Protein AF-A0A317E9X0-F1 (afdb_monomer)

Organism: NCBI:txid1264899

Nearest PDB structures (foldseek):
  2wbl-assembly1_B  TM=3.222E-01  e=3.600E-01  Arabidopsis thaliana
  3gw6-assembly1_A  TM=4.189E-01  e=3.768E+00  Escherichia phage K1F
  2eyu-assembly2_B  TM=3.239E-01  e=6.177E+00  Aquifex aeolicus
  3gw6-assembly2_E  TM=4.190E-01  e=8.413E+00  Escherichia phage K1F
  9bcx-assembly1_I  TM=1.857E-01  e=1.687E+00  Saccharomyces cerevisiae

Structure (mmCIF, N/CA/C/O backbone):
data_AF-A0A317E9X0-F1
#
_entry.id   AF-A0A317E9X0-F1
#
loop_
_atom_site.group_PDB
_atom_site.id
_atom_site.type_symbol
_atom_site.label_atom_id
_atom_site.label_alt_id
_atom_site.label_comp_id
_atom_site.label_asym_id
_atom_site.label_entity_id
_atom_site.label_seq_id
_atom_site.pdbx_PDB_ins_code
_atom_site.Cartn_x
_atom_site.Cartn_y
_atom_site.Cartn_z
_atom_site.occupancy
_atom_site.B_iso_or_equiv
_atom_site.auth_seq_id
_atom_site.auth_comp_id
_atom_site.auth_asym_id
_atom_site.auth_atom_id
_atom_site.pdbx_PDB_model_num
ATOM 1 N N . MET A 1 1 ? 3.172 -65.205 7.389 1.00 40.56 1 MET A N 1
ATOM 2 C CA . MET A 1 1 ? 4.488 -65.243 8.068 1.00 40.56 1 MET A CA 1
ATOM 3 C C . MET A 1 1 ? 5.318 -64.074 7.546 1.00 40.56 1 MET A C 1
ATOM 5 O O . MET A 1 1 ? 5.273 -63.859 6.343 1.00 40.56 1 MET A O 1
ATOM 9 N N . PRO A 1 2 ? 5.951 -63.269 8.413 1.00 48.91 2 PRO A N 1
ATOM 10 C CA . PRO A 1 2 ? 5.312 -62.056 8.942 1.00 48.91 2 PRO A CA 1
ATOM 11 C C . PRO A 1 2 ? 6.044 -60.737 8.613 1.00 48.91 2 PRO A C 1
ATOM 13 O O . PRO A 1 2 ? 7.184 -60.735 8.164 1.00 48.91 2 PRO A O 1
ATOM 16 N N . ASP A 1 3 ? 5.332 -59.639 8.890 1.00 46.22 3 ASP A N 1
ATOM 17 C CA . ASP A 1 3 ? 5.773 -58.372 9.492 1.00 46.22 3 ASP A CA 1
ATOM 18 C C . ASP A 1 3 ? 7.124 -57.749 9.122 1.00 46.22 3 ASP A C 1
ATOM 20 O O . ASP A 1 3 ? 8.188 -58.267 9.451 1.00 46.22 3 ASP A O 1
ATOM 24 N N . ARG A 1 4 ? 7.060 -56.480 8.688 1.00 49.88 4 ARG A N 1
ATOM 25 C CA . ARG A 1 4 ? 7.908 -55.419 9.262 1.00 49.88 4 ARG A CA 1
ATOM 26 C C . ARG A 1 4 ? 7.283 -54.037 9.079 1.00 49.88 4 ARG A C 1
ATOM 28 O O . ARG A 1 4 ? 7.491 -53.330 8.098 1.00 49.88 4 ARG A O 1
ATOM 35 N N . VAL A 1 5 ? 6.523 -53.667 10.104 1.00 49.62 5 VAL A N 1
ATOM 36 C CA . VAL A 1 5 ? 6.081 -52.310 10.421 1.00 49.62 5 VAL A CA 1
ATOM 37 C C . VAL A 1 5 ? 7.312 -51.462 10.757 1.00 49.62 5 VAL A C 1
ATOM 39 O O . VAL A 1 5 ? 7.911 -51.606 11.821 1.00 49.62 5 VAL A O 1
ATOM 42 N N . GLY A 1 6 ? 7.699 -50.566 9.850 1.00 46.66 6 GLY A N 1
ATOM 43 C CA . GLY A 1 6 ? 8.692 -49.528 10.121 1.00 46.66 6 GLY A CA 1
ATOM 44 C C . GLY A 1 6 ? 8.052 -48.362 10.871 1.00 46.66 6 GLY A C 1
ATOM 45 O O . GLY A 1 6 ? 7.524 -47.442 10.251 1.00 46.66 6 GLY A O 1
ATOM 46 N N . ARG A 1 7 ? 8.092 -48.398 12.209 1.00 45.84 7 ARG A N 1
ATOM 47 C CA . ARG A 1 7 ? 7.766 -47.249 13.068 1.00 45.84 7 ARG A CA 1
ATOM 48 C C . ARG A 1 7 ? 8.724 -46.094 12.746 1.00 45.84 7 ARG A C 1
ATOM 50 O O . ARG A 1 7 ? 9.930 -46.235 12.935 1.00 45.84 7 ARG A O 1
ATOM 57 N N . ARG A 1 8 ? 8.204 -44.954 12.281 1.00 49.22 8 ARG A N 1
ATOM 58 C CA . ARG A 1 8 ? 8.960 -43.691 12.259 1.00 49.22 8 ARG A CA 1
ATOM 59 C C . ARG A 1 8 ? 8.871 -43.018 13.636 1.00 49.22 8 ARG A C 1
ATOM 61 O O . ARG A 1 8 ? 7.793 -43.036 14.225 1.00 49.22 8 ARG A O 1
ATOM 68 N N . PRO A 1 9 ? 9.980 -42.456 14.143 1.00 50.19 9 PRO A N 1
ATOM 69 C CA . PRO A 1 9 ? 10.055 -41.894 15.484 1.00 50.19 9 PRO A CA 1
ATOM 70 C C . PRO A 1 9 ? 9.300 -40.567 15.610 1.00 50.19 9 PRO A C 1
ATOM 72 O O . PRO A 1 9 ? 9.264 -39.754 14.682 1.00 50.19 9 PRO A O 1
ATOM 75 N N . ASP A 1 10 ? 8.734 -40.385 16.802 1.00 47.41 10 ASP A N 1
ATOM 76 C CA . ASP A 1 10 ? 8.144 -39.160 17.328 1.00 47.41 10 ASP A CA 1
ATOM 77 C C . ASP A 1 10 ? 9.047 -37.943 17.095 1.00 47.41 10 ASP A C 1
ATOM 79 O O . ASP A 1 10 ? 10.227 -37.940 17.443 1.00 47.41 10 ASP A O 1
ATOM 83 N N . ARG A 1 11 ? 8.466 -36.875 16.541 1.00 44.62 11 ARG A N 1
ATOM 84 C CA . ARG A 1 11 ? 9.106 -35.557 16.391 1.00 44.62 11 ARG A CA 1
ATOM 85 C C . ARG A 1 11 ? 8.500 -34.544 17.365 1.00 44.62 11 ARG A C 1
ATOM 87 O O . ARG A 1 11 ? 8.306 -33.379 17.027 1.00 44.62 11 ARG A O 1
ATOM 94 N N . ARG A 1 12 ? 8.173 -35.001 18.575 1.00 50.78 12 ARG A N 1
ATOM 95 C CA . ARG A 1 12 ? 7.998 -34.146 19.750 1.00 50.78 12 ARG A CA 1
ATOM 96 C C . ARG A 1 12 ? 9.335 -34.108 20.468 1.00 50.78 12 ARG A C 1
ATOM 98 O O . ARG A 1 12 ? 9.638 -35.042 21.185 1.00 50.78 12 ARG A O 1
ATOM 105 N N . GLU A 1 13 ? 10.124 -33.076 20.193 1.00 45.38 13 GLU A N 1
ATOM 106 C CA . GLU A 1 13 ? 11.119 -32.475 21.094 1.00 45.38 13 GLU A CA 1
ATOM 107 C C . GLU A 1 13 ? 12.083 -31.623 20.271 1.00 45.38 13 GLU A C 1
ATOM 109 O O . GLU A 1 13 ? 12.906 -32.139 19.515 1.00 45.38 13 GLU A O 1
ATOM 114 N N . ARG A 1 14 ? 11.934 -30.303 20.423 1.00 44.19 14 ARG A N 1
ATOM 115 C CA . ARG A 1 14 ? 12.975 -29.257 20.466 1.00 44.19 14 ARG A CA 1
ATOM 116 C C . ARG A 1 14 ? 12.374 -27.936 20.000 1.00 44.19 14 ARG A C 1
ATOM 118 O O . ARG A 1 14 ? 12.530 -27.515 18.859 1.00 44.19 14 ARG A O 1
ATOM 125 N N . ALA A 1 15 ? 11.702 -27.277 20.937 1.00 43.12 15 ALA A N 1
ATOM 126 C CA . ALA A 1 15 ? 11.785 -25.830 21.018 1.00 43.12 15 ALA A CA 1
ATOM 127 C C . ALA A 1 15 ? 13.163 -25.470 21.596 1.00 43.12 15 ALA A C 1
ATOM 129 O O . ALA A 1 15 ? 13.621 -26.136 22.527 1.00 43.12 15 ALA A O 1
ATOM 130 N N . PRO A 1 16 ? 13.796 -24.408 21.089 1.00 46.94 16 PRO A N 1
ATOM 131 C CA . PRO A 1 16 ? 14.497 -23.501 21.978 1.00 46.94 16 PRO A CA 1
ATOM 132 C C . PRO A 1 16 ? 13.841 -22.122 21.916 1.00 46.94 16 PRO A C 1
ATOM 134 O O . PRO A 1 16 ? 13.919 -21.399 20.925 1.00 46.94 16 PRO A O 1
ATOM 137 N N . ALA A 1 17 ? 13.185 -21.777 23.022 1.00 41.06 17 ALA A N 1
ATOM 138 C CA . ALA A 1 17 ? 13.028 -20.400 23.446 1.00 41.06 17 ALA A CA 1
ATOM 139 C C . ALA A 1 17 ? 14.419 -19.822 23.749 1.00 41.06 17 ALA A C 1
ATOM 141 O O . ALA A 1 17 ? 15.195 -20.489 24.428 1.00 41.06 17 ALA A O 1
ATOM 142 N N . ALA A 1 18 ? 14.689 -18.614 23.246 1.00 39.50 18 ALA A N 1
ATOM 143 C CA . ALA A 1 18 ? 15.607 -17.591 23.774 1.00 39.50 18 ALA A CA 1
ATOM 144 C C . ALA A 1 18 ? 16.277 -16.827 22.625 1.00 39.50 18 ALA A C 1
ATOM 146 O O . ALA A 1 18 ? 17.386 -17.145 22.219 1.00 39.50 18 ALA A O 1
ATOM 147 N N . LEU A 1 19 ? 15.603 -15.787 22.138 1.00 40.16 19 LEU A N 1
ATOM 148 C CA . LEU A 1 19 ? 16.245 -14.596 21.574 1.00 40.16 19 LEU A CA 1
ATOM 149 C C . LEU A 1 19 ? 15.358 -13.400 21.945 1.00 40.16 19 LEU A C 1
ATOM 151 O O . LEU A 1 19 ? 14.626 -12.834 21.140 1.00 40.16 19 LEU A O 1
ATOM 155 N N . LEU A 1 20 ? 15.365 -13.101 23.243 1.00 42.88 20 LEU A N 1
ATOM 156 C CA . LEU A 1 20 ? 14.960 -11.820 23.804 1.00 42.88 20 LEU A CA 1
ATOM 157 C C . LEU A 1 20 ? 16.242 -11.095 24.223 1.00 42.88 20 LEU A C 1
ATOM 159 O O . LEU A 1 20 ? 17.054 -11.696 24.924 1.00 42.88 20 LEU A O 1
ATOM 163 N N . ALA A 1 21 ? 16.335 -9.815 23.853 1.00 36.78 21 ALA A N 1
ATOM 164 C CA . ALA A 1 21 ? 16.775 -8.682 24.685 1.00 36.78 21 ALA A CA 1
ATOM 165 C C . ALA A 1 21 ? 17.861 -7.772 24.071 1.00 36.78 21 ALA A C 1
ATOM 167 O O . ALA A 1 21 ? 18.944 -8.224 23.716 1.00 36.78 21 ALA A O 1
ATOM 168 N N . GLY A 1 22 ? 17.553 -6.465 24.090 1.00 33.59 22 GLY A N 1
ATOM 169 C CA . GLY A 1 22 ? 18.452 -5.316 23.884 1.00 33.59 22 GLY A CA 1
ATOM 170 C C . GLY A 1 22 ? 18.298 -4.696 22.492 1.00 33.59 22 GLY A C 1
ATOM 171 O O . GLY A 1 22 ? 18.491 -5.393 21.513 1.00 33.59 22 GLY A O 1
ATOM 172 N N . GLU A 1 23 ? 17.919 -3.434 22.273 1.00 38.53 23 GLU A N 1
ATOM 173 C CA . GLU A 1 23 ? 17.938 -2.212 23.092 1.00 38.53 23 GLU A CA 1
ATOM 174 C C . GLU A 1 23 ? 16.822 -1.270 22.567 1.00 38.53 23 GLU A C 1
ATOM 176 O O . GLU A 1 23 ? 16.596 -1.168 21.366 1.00 38.53 23 GLU A O 1
ATOM 181 N N . GLN A 1 24 ? 15.879 -0.827 23.404 1.00 37.88 24 GLN A N 1
ATOM 182 C CA . GLN A 1 24 ? 15.841 0.483 24.083 1.00 37.88 24 GLN A CA 1
ATOM 183 C C . GLN A 1 24 ? 15.894 1.725 23.159 1.00 37.88 24 GLN A C 1
ATOM 185 O O . GLN A 1 24 ? 16.923 2.006 22.563 1.00 37.88 24 GLN A O 1
ATOM 190 N N . GLY A 1 25 ? 14.829 2.555 23.178 1.00 31.97 25 GLY A N 1
ATOM 191 C CA . GLY A 1 25 ? 15.053 4.014 23.206 1.00 31.97 25 GLY A CA 1
ATOM 192 C C . GLY A 1 25 ? 14.248 5.011 22.346 1.00 31.97 25 GLY A C 1
ATOM 193 O O . GLY A 1 25 ? 14.873 5.961 21.913 1.00 31.97 25 GLY A O 1
ATOM 194 N N . ARG A 1 26 ? 12.902 4.924 22.235 1.00 37.22 26 ARG A N 1
ATOM 195 C CA . ARG A 1 26 ? 11.940 6.076 22.084 1.00 37.22 26 ARG A CA 1
ATOM 196 C C . ARG A 1 26 ? 12.043 7.023 20.840 1.00 37.22 26 ARG A C 1
ATOM 198 O O . ARG A 1 26 ? 13.039 7.012 20.139 1.00 37.22 26 ARG A O 1
ATOM 205 N N . PRO A 1 27 ? 11.035 7.898 20.567 1.00 40.22 27 PRO A N 1
ATOM 206 C CA . PRO A 1 27 ? 9.780 8.123 21.286 1.00 40.22 27 PRO A CA 1
ATOM 207 C C . PRO A 1 27 ? 8.516 7.763 20.492 1.00 40.22 27 PRO A C 1
ATOM 209 O O . PRO A 1 27 ? 8.459 7.793 19.267 1.00 40.22 27 PRO A O 1
ATOM 212 N N . ALA A 1 28 ? 7.466 7.475 21.257 1.00 40.34 28 ALA A N 1
ATOM 213 C CA . ALA A 1 28 ? 6.097 7.407 20.784 1.00 40.34 28 ALA A CA 1
ATOM 214 C C . ALA A 1 28 ? 5.692 8.754 20.165 1.00 40.34 28 ALA A C 1
ATOM 216 O O . ALA A 1 28 ? 5.482 9.741 20.874 1.00 40.34 28 ALA A O 1
ATOM 217 N N . GLY A 1 29 ? 5.578 8.785 18.838 1.00 33.69 29 GLY A N 1
ATOM 218 C CA . GLY A 1 29 ? 4.788 9.801 18.160 1.00 33.69 29 GLY A CA 1
ATOM 219 C C . GLY A 1 29 ? 3.338 9.658 18.609 1.00 33.69 29 GLY A C 1
ATOM 220 O O . GLY A 1 29 ? 2.790 8.557 18.606 1.00 33.69 29 GLY A O 1
ATOM 221 N N . ARG A 1 30 ? 2.736 10.766 19.049 1.00 35.69 30 ARG A N 1
ATOM 222 C CA . ARG A 1 30 ? 1.302 10.869 19.328 1.00 35.69 30 ARG A CA 1
ATOM 223 C C . ARG A 1 30 ? 0.525 10.501 18.063 1.00 35.69 30 ARG A C 1
ATOM 225 O O . ARG A 1 30 ? 0.312 11.352 17.206 1.00 35.69 30 ARG A O 1
ATOM 232 N N . TYR A 1 31 ? 0.079 9.257 17.966 1.00 43.31 31 TYR A N 1
ATOM 233 C CA . TYR A 1 31 ? -1.078 8.933 17.148 1.00 43.31 31 TYR A CA 1
ATOM 234 C C . TYR A 1 31 ? -2.304 9.389 17.933 1.00 43.31 31 TYR A C 1
ATOM 236 O O . TYR A 1 31 ? -2.406 9.136 19.137 1.00 43.31 31 TYR A O 1
ATOM 244 N N . GLY A 1 32 ? -3.165 10.163 17.272 1.00 37.25 32 GLY A N 1
ATOM 245 C CA . GLY A 1 32 ? -4.407 10.666 17.845 1.00 37.25 32 GLY A CA 1
ATOM 246 C C . GLY A 1 32 ? -5.194 9.546 18.523 1.00 37.25 32 GLY A C 1
ATOM 247 O O . GLY A 1 32 ? -5.119 8.384 18.139 1.00 37.25 32 GLY A O 1
ATOM 248 N N . HIS A 1 33 ? -5.900 9.911 19.583 1.00 34.88 33 HIS A N 1
ATOM 249 C CA . HIS A 1 33 ? -6.728 9.028 20.388 1.00 34.88 33 HIS A CA 1
ATOM 250 C C . HIS A 1 33 ? -7.712 8.239 19.502 1.00 34.88 33 HIS A C 1
ATOM 252 O O . HIS A 1 33 ? -8.666 8.813 18.985 1.00 34.88 33 HIS A O 1
ATOM 258 N N . PHE A 1 34 ? -7.477 6.936 19.327 1.00 41.12 34 PHE A N 1
ATOM 259 C CA . PHE A 1 34 ? -8.437 6.015 18.720 1.00 41.12 34 PHE A CA 1
ATOM 260 C C . PHE A 1 34 ? -9.297 5.405 19.837 1.00 41.12 34 PHE A C 1
ATOM 262 O O . PHE A 1 34 ? -8.757 4.694 20.690 1.00 41.12 34 PHE A O 1
ATOM 269 N N . PRO A 1 35 ? -10.611 5.680 19.888 1.00 39.16 35 PRO A N 1
ATOM 270 C CA . PRO A 1 35 ? -11.508 4.962 20.781 1.00 39.16 35 PRO A CA 1
ATOM 271 C C . PRO A 1 35 ? -11.620 3.498 20.325 1.00 39.16 35 PRO A C 1
ATOM 273 O O . PRO A 1 35 ? -11.789 3.216 19.140 1.00 39.16 35 PRO A O 1
ATOM 276 N N . GLY A 1 36 ? -11.484 2.570 21.277 1.00 33.97 36 GLY A N 1
ATOM 277 C CA . GLY A 1 36 ? -11.563 1.125 21.049 1.00 33.97 36 GLY A CA 1
ATOM 278 C C . GLY A 1 36 ? -12.935 0.647 20.540 1.00 33.97 36 GLY A C 1
ATOM 279 O O . GLY A 1 36 ? -13.907 1.407 20.540 1.00 33.97 36 GLY A O 1
ATOM 280 N N . PRO A 1 37 ? -13.037 -0.623 20.102 1.00 44.47 37 PRO A N 1
ATOM 281 C CA . PRO A 1 37 ? -14.168 -1.115 19.331 1.00 44.47 37 PRO A CA 1
ATOM 282 C C . PRO A 1 37 ? -15.332 -1.489 20.250 1.00 44.47 37 PRO A C 1
ATOM 284 O O . PRO A 1 37 ? -15.545 -2.656 20.575 1.00 44.47 37 PRO A O 1
ATOM 287 N N . GLU A 1 38 ? -16.132 -0.503 20.642 1.00 41.94 38 GLU A N 1
ATOM 288 C CA . GLU A 1 38 ? -17.459 -0.758 21.193 1.00 41.94 38 GLU A CA 1
ATOM 289 C C . GLU A 1 38 ? -18.553 -0.326 20.213 1.00 41.94 38 GLU A C 1
ATOM 291 O O . GLU A 1 38 ? -18.830 0.849 19.995 1.00 41.94 38 GLU A O 1
ATOM 296 N N . ARG A 1 39 ? -19.200 -1.355 19.652 1.00 51.38 39 ARG A N 1
ATOM 297 C CA . ARG A 1 39 ? -20.601 -1.383 19.213 1.00 51.38 39 ARG A CA 1
ATOM 298 C C . ARG A 1 39 ? -21.068 -0.207 18.346 1.00 51.38 39 ARG A C 1
ATOM 300 O O . ARG A 1 39 ? -21.672 0.740 18.843 1.00 51.38 39 ARG A O 1
ATOM 307 N N . ARG A 1 40 ? -21.036 -0.385 17.022 1.00 44.97 40 ARG A N 1
ATOM 308 C CA . ARG A 1 40 ? -22.023 0.259 16.136 1.00 44.97 40 ARG A CA 1
ATOM 309 C C . ARG A 1 40 ? -22.689 -0.751 15.221 1.00 44.97 40 ARG A C 1
ATOM 311 O O . ARG A 1 40 ? -22.244 -1.070 14.127 1.00 44.97 40 ARG A O 1
ATOM 318 N N . ALA A 1 41 ? -23.800 -1.258 15.737 1.00 46.53 41 ALA A N 1
ATOM 319 C CA . ALA A 1 41 ? -24.837 -1.882 14.950 1.00 46.53 41 ALA A CA 1
ATOM 320 C C . ALA A 1 41 ? -25.511 -0.839 14.037 1.00 46.53 41 ALA A C 1
ATOM 322 O O . ALA A 1 41 ? -25.829 0.260 14.481 1.00 46.53 41 ALA A O 1
ATOM 323 N N . ARG A 1 42 ? -25.814 -1.274 12.808 1.00 47.31 42 ARG A N 1
ATOM 324 C CA . ARG A 1 42 ? -26.930 -0.831 11.953 1.00 47.31 42 ARG A CA 1
ATOM 325 C C . ARG A 1 42 ? -26.949 0.653 11.564 1.00 47.31 42 ARG A C 1
ATOM 327 O O . ARG A 1 42 ? -27.673 1.448 12.149 1.00 47.31 42 ARG A O 1
ATOM 334 N N . HIS A 1 43 ? -26.325 0.964 10.431 1.00 42.62 43 HIS A N 1
ATOM 335 C CA . HIS A 1 43 ? -26.841 2.013 9.555 1.00 42.62 43 HIS A CA 1
ATOM 336 C C . HIS A 1 43 ? -26.608 1.628 8.091 1.00 42.62 43 HIS A C 1
ATOM 338 O O . HIS A 1 43 ? -25.490 1.662 7.596 1.00 42.62 43 HIS A O 1
ATOM 344 N N . ARG A 1 44 ? -27.683 1.238 7.397 1.00 49.66 44 ARG A N 1
ATOM 345 C CA . ARG A 1 44 ? -27.761 1.337 5.934 1.00 49.66 44 ARG A CA 1
ATOM 346 C C . ARG A 1 44 ? -28.298 2.731 5.623 1.00 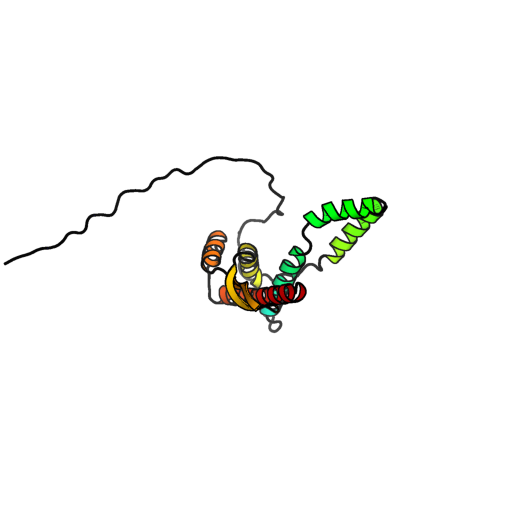49.66 44 ARG A C 1
ATOM 348 O O . ARG A 1 44 ? -29.271 3.147 6.254 1.00 49.66 44 ARG A O 1
ATOM 355 N N . PRO A 1 45 ? -27.695 3.435 4.666 1.00 43.88 45 PRO A N 1
ATOM 356 C CA . PRO A 1 45 ? -28.528 4.057 3.655 1.00 43.88 45 PRO A CA 1
ATOM 357 C C . PRO A 1 45 ? -28.023 3.697 2.260 1.00 43.88 45 PRO A C 1
ATOM 359 O O . PRO A 1 45 ? -26.837 3.789 1.952 1.00 43.88 45 PRO A O 1
ATOM 362 N N . ASP A 1 46 ? -28.966 3.295 1.414 1.00 46.19 46 ASP A N 1
ATOM 363 C CA . ASP A 1 46 ? -28.791 3.214 -0.027 1.00 46.19 46 ASP A CA 1
ATOM 364 C C . ASP A 1 46 ? -28.203 4.525 -0.572 1.00 46.19 46 ASP A C 1
ATOM 366 O O . ASP A 1 46 ? -28.869 5.559 -0.620 1.00 46.19 46 ASP A O 1
ATOM 370 N N . ARG A 1 47 ? -26.950 4.475 -1.031 1.00 47.16 47 ARG A N 1
ATOM 371 C CA . ARG A 1 47 ? -26.404 5.423 -2.008 1.00 47.16 47 ARG A CA 1
ATOM 372 C C . ARG A 1 47 ? -25.792 4.642 -3.160 1.00 47.16 47 ARG A C 1
ATOM 374 O O . ARG A 1 47 ? -24.590 4.402 -3.239 1.00 47.16 47 ARG A O 1
ATOM 381 N N . GLN A 1 48 ? -26.666 4.232 -4.071 1.00 44.97 48 GLN A N 1
ATOM 382 C CA . GLN A 1 48 ? -26.293 3.802 -5.411 1.00 44.97 48 GLN A CA 1
ATOM 383 C C . GLN A 1 48 ? -25.510 4.922 -6.118 1.00 44.97 48 GLN A C 1
ATOM 385 O O . GLN A 1 48 ? -25.980 6.053 -6.206 1.00 44.97 48 GLN A O 1
ATOM 390 N N . GLY A 1 49 ? -24.341 4.589 -6.677 1.00 42.09 49 GLY A N 1
ATOM 391 C CA . GLY A 1 49 ? -23.910 5.203 -7.940 1.00 42.09 49 GLY A CA 1
ATOM 392 C C . GLY A 1 49 ? -22.447 5.621 -8.081 1.00 42.09 49 GLY A C 1
ATOM 393 O O . GLY A 1 49 ? -21.914 5.532 -9.185 1.00 42.09 49 GLY A O 1
ATOM 394 N N . CYS A 1 50 ? -21.749 6.013 -7.013 1.00 45.16 50 CYS A N 1
ATOM 395 C CA . CYS A 1 50 ? -20.349 6.450 -7.114 1.00 45.16 50 CYS A CA 1
ATOM 396 C C . CYS A 1 50 ? -19.406 5.365 -6.585 1.00 45.16 50 CYS A C 1
ATOM 398 O O . CYS A 1 50 ? -19.143 5.253 -5.397 1.00 45.16 50 CYS A O 1
ATOM 400 N N . ARG A 1 51 ? -18.943 4.536 -7.526 1.00 56.34 51 ARG A N 1
ATOM 401 C CA . ARG A 1 51 ? -18.156 3.300 -7.370 1.00 56.34 51 ARG A CA 1
ATOM 402 C C . ARG A 1 51 ? -17.133 3.361 -6.207 1.00 56.34 51 ARG A C 1
ATOM 404 O O . ARG A 1 51 ? -16.183 4.140 -6.338 1.00 56.34 51 ARG A O 1
ATOM 411 N N . PRO A 1 52 ? -17.227 2.506 -5.161 1.00 68.06 52 PRO A N 1
ATOM 412 C CA . PRO A 1 52 ? -16.295 2.493 -4.014 1.00 68.06 52 PRO A CA 1
ATOM 413 C C . PRO A 1 52 ? -14.818 2.430 -4.444 1.00 68.06 52 PRO A C 1
ATOM 415 O O . PRO A 1 52 ? -13.957 3.127 -3.914 1.00 68.06 52 PRO A O 1
ATOM 418 N N . ARG A 1 53 ? -14.550 1.746 -5.560 1.00 81.62 53 ARG A N 1
ATOM 419 C CA . ARG A 1 53 ? -13.235 1.678 -6.213 1.00 81.62 53 ARG A CA 1
ATOM 420 C C . ARG A 1 53 ? -12.601 3.027 -6.568 1.00 81.62 53 ARG A C 1
ATOM 422 O O . ARG A 1 53 ? -11.381 3.138 -6.539 1.00 81.62 53 ARG A O 1
ATOM 429 N N . LYS A 1 54 ? -13.380 4.054 -6.937 1.00 83.62 54 LYS A N 1
ATOM 430 C CA . LYS A 1 54 ? -12.821 5.379 -7.271 1.00 83.62 54 LYS A CA 1
ATOM 431 C C . LYS A 1 54 ? -12.251 6.057 -6.023 1.00 83.62 54 LYS A C 1
ATOM 433 O O . LYS A 1 54 ? -11.206 6.695 -6.115 1.00 83.62 54 LYS A O 1
ATOM 438 N N . LYS A 1 55 ? -12.911 5.890 -4.873 1.00 85.69 55 LYS A N 1
ATOM 439 C CA . LYS A 1 55 ? -12.437 6.407 -3.585 1.00 85.69 55 LYS A CA 1
ATOM 440 C C . LYS A 1 55 ? -11.185 5.658 -3.125 1.00 85.69 55 LYS A C 1
ATOM 442 O O . LYS A 1 55 ? -10.203 6.311 -2.809 1.00 85.69 55 LYS A O 1
ATOM 447 N N . LEU A 1 56 ? -11.149 4.331 -3.232 1.00 86.50 56 LEU A N 1
ATOM 448 C CA . LEU A 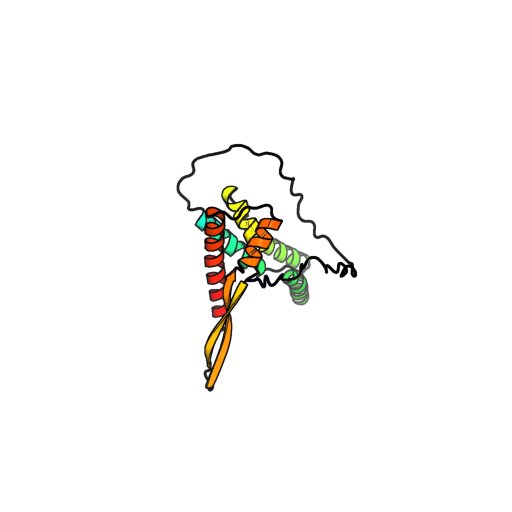1 56 ? -9.944 3.545 -2.924 1.00 86.50 56 LEU A CA 1
ATOM 449 C C . LEU A 1 56 ? -8.725 3.978 -3.757 1.00 86.50 56 LEU A C 1
ATOM 451 O O . LEU A 1 56 ? -7.657 4.240 -3.211 1.00 86.50 56 LEU A O 1
ATOM 455 N N . ARG A 1 57 ? -8.897 4.164 -5.073 1.00 89.25 57 ARG A N 1
ATOM 456 C CA . ARG A 1 57 ? -7.841 4.705 -5.952 1.00 89.25 57 ARG A CA 1
ATOM 457 C C . ARG A 1 57 ? -7.401 6.111 -5.534 1.00 89.25 57 ARG A C 1
ATOM 459 O O . ARG A 1 57 ? -6.213 6.417 -5.534 1.00 89.25 57 ARG A O 1
ATOM 466 N N . GLY A 1 58 ? -8.360 6.968 -5.182 1.00 84.25 58 GLY A N 1
ATOM 467 C CA . GLY A 1 58 ? -8.092 8.312 -4.669 1.00 84.25 58 GLY A CA 1
ATOM 468 C C . GLY A 1 58 ? -7.264 8.294 -3.385 1.00 84.25 58 GLY A C 1
ATOM 469 O O . GLY A 1 58 ? -6.301 9.048 -3.284 1.00 84.25 58 GLY A O 1
ATOM 470 N N . ALA A 1 59 ? -7.575 7.383 -2.462 1.00 85.25 59 ALA A N 1
ATOM 471 C CA . ALA A 1 59 ? -6.840 7.218 -1.215 1.00 85.25 59 ALA A CA 1
ATOM 472 C C . ALA A 1 59 ? -5.388 6.789 -1.457 1.00 85.25 59 ALA A C 1
ATOM 474 O O . ALA A 1 59 ? -4.480 7.370 -0.872 1.00 85.25 59 ALA A O 1
ATOM 475 N N . VAL A 1 60 ? -5.148 5.847 -2.378 1.00 86.00 60 VAL A N 1
ATOM 476 C CA . VAL A 1 60 ? -3.786 5.437 -2.769 1.00 86.00 60 VAL A CA 1
ATOM 477 C C . VAL A 1 60 ? -3.003 6.599 -3.367 1.00 86.00 60 VAL A C 1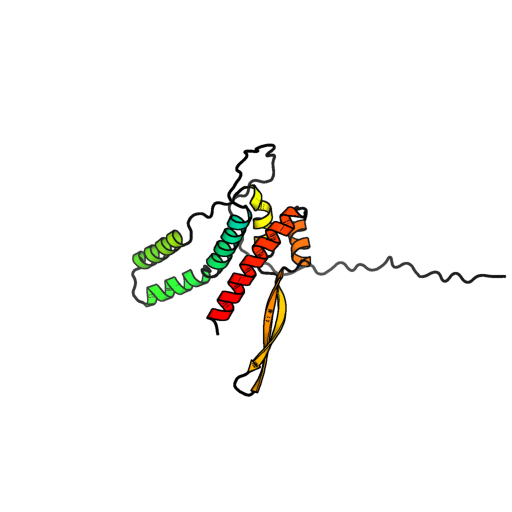
ATOM 479 O O . VAL A 1 60 ? -1.862 6.844 -2.979 1.00 86.00 60 VAL A O 1
ATOM 482 N N . ARG A 1 61 ? -3.616 7.357 -4.287 1.00 85.00 61 ARG A N 1
ATOM 483 C CA . ARG A 1 61 ? -2.991 8.558 -4.862 1.00 85.00 61 ARG A CA 1
ATOM 484 C C . ARG A 1 61 ? -2.627 9.558 -3.775 1.00 85.00 61 ARG A C 1
ATOM 486 O O . ARG A 1 61 ? -1.517 10.077 -3.792 1.00 85.00 61 ARG A O 1
ATOM 493 N N . HIS A 1 62 ? -3.538 9.801 -2.836 1.00 81.31 62 HIS A N 1
ATOM 494 C CA . HIS A 1 62 ? -3.318 10.732 -1.739 1.00 81.31 62 HIS A CA 1
ATOM 495 C C . HIS A 1 62 ? -2.203 10.249 -0.798 1.00 81.31 62 HIS A C 1
ATOM 497 O O . HIS A 1 62 ? -1.281 11.007 -0.513 1.00 81.31 62 HIS A O 1
ATOM 503 N N . GLY A 1 63 ? -2.226 8.979 -0.379 1.00 76.75 63 GLY A N 1
ATOM 504 C CA . GLY A 1 63 ? -1.222 8.381 0.508 1.00 76.75 63 GLY A CA 1
ATOM 505 C C . GLY A 1 63 ? 0.185 8.364 -0.098 1.00 76.75 63 GLY A C 1
ATOM 506 O O . GLY A 1 63 ? 1.137 8.863 0.508 1.00 76.75 63 GLY A O 1
ATOM 507 N N . LEU A 1 64 ? 0.320 7.891 -1.341 1.00 71.88 64 LEU A N 1
ATOM 508 C CA . LEU A 1 64 ? 1.610 7.859 -2.037 1.00 71.88 64 LEU A CA 1
ATOM 509 C C . LEU A 1 64 ? 2.117 9.262 -2.409 1.00 71.88 64 LEU A C 1
ATOM 511 O O . LEU A 1 64 ? 3.327 9.502 -2.386 1.00 71.88 64 LEU A O 1
ATOM 515 N N . ALA A 1 65 ? 1.228 10.211 -2.724 1.00 66.75 65 ALA A N 1
ATOM 516 C CA . ALA A 1 65 ? 1.612 11.605 -2.951 1.00 66.75 65 ALA A CA 1
ATOM 517 C C . ALA A 1 65 ? 2.044 12.306 -1.653 1.00 66.75 65 ALA A C 1
ATOM 519 O O . ALA A 1 65 ? 3.021 13.056 -1.672 1.00 66.75 65 ALA A O 1
ATOM 520 N N . ALA A 1 66 ? 1.379 12.033 -0.526 1.00 61.53 66 ALA A N 1
ATOM 521 C CA . ALA A 1 66 ? 1.764 12.548 0.786 1.00 61.53 66 ALA A CA 1
ATOM 522 C C . ALA A 1 66 ? 3.150 12.035 1.211 1.00 61.53 66 ALA A C 1
ATOM 524 O O . ALA A 1 66 ? 3.952 12.806 1.730 1.00 61.53 66 ALA A O 1
ATOM 525 N N . ARG A 1 67 ? 3.511 10.782 0.889 1.00 58.78 67 ARG A N 1
ATOM 526 C CA . ARG A 1 67 ? 4.872 10.256 1.123 1.00 58.78 67 ARG A CA 1
ATOM 527 C C . ARG A 1 67 ? 5.966 10.955 0.311 1.00 58.78 67 ARG A C 1
ATOM 529 O O . ARG A 1 67 ? 7.100 11.002 0.777 1.00 58.78 67 ARG A O 1
ATOM 536 N N . ARG A 1 68 ? 5.671 11.539 -0.860 1.00 55.09 68 ARG A N 1
ATOM 537 C CA . ARG A 1 68 ? 6.645 12.417 -1.551 1.00 55.09 68 ARG A CA 1
ATOM 538 C C . ARG A 1 68 ? 6.950 13.686 -0.746 1.00 55.09 68 ARG A C 1
ATOM 540 O O . ARG A 1 68 ? 7.977 14.313 -0.975 1.00 55.09 68 ARG A O 1
ATOM 547 N N . ARG A 1 69 ? 6.062 14.069 0.176 1.00 52.97 69 ARG A N 1
ATOM 548 C CA . ARG A 1 69 ? 6.161 15.254 1.036 1.00 52.97 69 ARG A CA 1
ATOM 549 C C . ARG A 1 69 ? 6.601 14.864 2.456 1.00 52.97 69 ARG A C 1
ATOM 551 O O . ARG A 1 69 ? 5.985 15.282 3.429 1.00 52.97 69 ARG A O 1
ATOM 558 N N . GLN A 1 70 ? 7.616 14.003 2.582 1.00 46.03 70 GLN A N 1
ATOM 559 C CA . GLN A 1 70 ? 8.123 13.558 3.886 1.00 46.03 70 GLN A CA 1
ATOM 560 C C . GLN A 1 70 ? 8.550 14.744 4.786 1.00 46.03 70 GLN A C 1
ATOM 562 O O . GLN A 1 70 ? 9.184 15.673 4.292 1.00 46.03 70 GLN A O 1
ATOM 567 N N . PRO A 1 71 ? 8.294 14.683 6.109 1.00 46.72 71 PRO A N 1
ATOM 568 C CA . PRO A 1 71 ? 8.602 15.758 7.059 1.00 46.72 71 PRO A CA 1
ATOM 569 C C . PRO A 1 71 ? 10.099 15.979 7.325 1.00 46.72 71 PRO A C 1
ATOM 571 O O . PRO A 1 71 ? 10.470 17.035 7.830 1.00 46.72 71 PRO A O 1
ATOM 574 N N . THR A 1 72 ? 10.974 15.035 6.963 1.00 44.88 72 THR A N 1
ATOM 575 C CA . THR A 1 72 ? 12.432 15.265 6.939 1.00 44.88 72 THR A CA 1
ATOM 576 C C . THR A 1 72 ? 12.803 16.359 5.942 1.00 44.88 72 THR A C 1
ATOM 578 O O . THR A 1 72 ? 13.650 17.191 6.246 1.00 44.88 72 THR A O 1
ATOM 581 N N . ALA A 1 73 ? 12.084 16.442 4.817 1.00 52.59 73 ALA A N 1
ATOM 582 C CA . ALA A 1 73 ? 12.269 17.519 3.859 1.00 52.59 73 ALA A CA 1
ATOM 583 C C . ALA A 1 73 ? 11.847 18.874 4.428 1.00 52.59 73 ALA A C 1
ATOM 585 O O . ALA A 1 73 ? 12.422 19.861 4.020 1.00 52.59 73 ALA A O 1
ATOM 586 N N . ASP A 1 74 ? 10.892 18.966 5.359 1.00 54.03 74 ASP A N 1
ATOM 587 C CA . ASP A 1 74 ? 10.456 20.267 5.889 1.00 54.03 74 ASP A CA 1
ATOM 588 C C . ASP A 1 74 ? 11.473 20.869 6.877 1.00 54.03 74 ASP A C 1
ATOM 590 O O . ASP A 1 74 ? 11.588 22.091 6.961 1.00 54.03 74 ASP A O 1
ATOM 594 N N . GLY A 1 75 ? 12.226 20.033 7.604 1.00 58.00 75 GLY A N 1
ATOM 595 C CA . GLY A 1 75 ? 13.329 20.479 8.464 1.00 58.00 75 GLY A CA 1
ATOM 596 C C . GLY A 1 75 ? 14.516 21.004 7.654 1.00 58.00 75 GLY A C 1
ATOM 597 O O . GLY A 1 75 ? 14.989 22.113 7.912 1.00 58.00 75 GLY A O 1
ATOM 598 N N . ASP A 1 76 ? 14.925 20.245 6.635 1.00 66.19 76 ASP A N 1
ATOM 599 C CA . ASP A 1 76 ? 15.998 20.629 5.711 1.00 66.19 76 ASP A CA 1
ATOM 600 C C . ASP A 1 76 ? 15.576 21.829 4.843 1.00 66.19 76 ASP A C 1
ATOM 602 O O . ASP A 1 76 ? 16.308 22.804 4.721 1.00 66.19 76 ASP A O 1
ATOM 606 N N . LEU A 1 77 ? 14.329 21.856 4.365 1.00 71.38 77 LEU A N 1
ATOM 607 C CA . LEU A 1 77 ? 13.762 22.969 3.598 1.00 71.38 77 LEU A CA 1
ATOM 608 C C . LEU A 1 77 ? 13.629 24.243 4.435 1.00 71.38 77 LEU A C 1
ATOM 610 O O . LEU A 1 77 ? 13.861 25.333 3.924 1.00 71.38 77 LEU A O 1
ATOM 614 N N . ALA A 1 78 ? 13.274 24.150 5.719 1.00 73.88 78 ALA A N 1
ATOM 615 C CA . ALA A 1 78 ? 13.263 25.318 6.596 1.00 73.88 78 ALA A CA 1
ATOM 616 C C . ALA A 1 78 ? 14.676 25.885 6.798 1.00 73.88 78 ALA A C 1
ATOM 618 O O . ALA A 1 78 ? 14.832 27.104 6.900 1.00 73.88 78 ALA A O 1
ATOM 619 N N . ALA A 1 79 ? 15.696 25.023 6.857 1.00 75.81 79 ALA A N 1
ATOM 620 C CA . ALA A 1 79 ? 17.092 25.441 6.909 1.00 75.81 79 ALA A CA 1
ATOM 621 C C . ALA A 1 79 ? 17.538 26.082 5.581 1.00 75.81 79 ALA A C 1
ATOM 623 O O . ALA A 1 79 ? 18.121 27.165 5.609 1.00 75.81 79 ALA A O 1
ATOM 624 N N . ASP A 1 80 ? 17.172 25.500 4.439 1.00 75.62 80 ASP A N 1
ATOM 625 C CA . ASP A 1 80 ? 17.485 26.016 3.099 1.00 75.62 80 ASP A CA 1
ATOM 626 C C . ASP A 1 80 ? 16.798 27.362 2.807 1.00 75.62 80 ASP A C 1
ATOM 628 O O . ASP A 1 80 ? 17.402 28.286 2.255 1.00 75.62 80 ASP A O 1
ATOM 632 N N . LEU A 1 81 ? 15.539 27.520 3.228 1.00 80.06 81 LEU A N 1
ATOM 633 C CA . LEU A 1 81 ? 14.789 28.771 3.087 1.00 80.06 81 LEU A CA 1
ATOM 634 C C . LEU A 1 81 ? 15.372 29.876 3.978 1.00 80.06 81 LEU A C 1
ATOM 636 O O . LEU A 1 81 ? 15.490 31.021 3.542 1.00 80.06 81 LEU A O 1
ATOM 640 N N . LYS A 1 82 ? 15.806 29.539 5.200 1.00 81.25 82 LYS A N 1
ATOM 641 C CA . LYS A 1 82 ? 16.547 30.477 6.059 1.00 81.25 82 LYS A CA 1
ATOM 642 C C . LYS A 1 82 ? 17.895 30.858 5.449 1.00 81.25 82 LYS A C 1
ATOM 644 O O . LYS A 1 82 ? 18.245 32.035 5.460 1.00 81.25 82 LYS A O 1
ATOM 649 N N . ALA A 1 83 ? 18.632 29.896 4.892 1.00 83.62 83 ALA A N 1
ATOM 650 C CA . ALA A 1 83 ? 19.910 30.140 4.219 1.00 83.62 83 ALA A CA 1
ATOM 651 C C . ALA A 1 83 ? 19.754 31.030 2.972 1.00 83.62 83 ALA A C 1
ATOM 653 O O . ALA A 1 83 ? 20.651 31.802 2.646 1.00 83.62 83 ALA A O 1
ATOM 654 N N . SER A 1 84 ? 18.585 30.984 2.329 1.00 81.50 84 SER A N 1
ATOM 655 C CA . SER A 1 84 ? 18.206 31.853 1.207 1.00 81.50 84 SER A CA 1
ATOM 656 C C . SER A 1 84 ? 17.785 33.272 1.632 1.00 81.50 84 SER A C 1
ATOM 658 O O . SER A 1 84 ? 17.426 34.084 0.782 1.00 81.50 84 SER A O 1
ATOM 660 N N . GLY A 1 85 ? 17.825 33.587 2.933 1.00 86.56 85 GLY A N 1
ATOM 661 C CA . GLY A 1 85 ? 17.568 34.925 3.472 1.00 86.56 85 GLY A CA 1
ATOM 662 C C . GLY A 1 85 ? 16.102 35.239 3.784 1.00 86.56 85 GLY A C 1
ATOM 663 O O . GLY A 1 85 ? 15.788 36.401 4.041 1.00 86.56 85 GLY A O 1
ATOM 664 N N . LEU A 1 86 ? 15.200 34.247 3.779 1.00 87.19 86 LEU A N 1
ATOM 665 C CA . LEU A 1 86 ? 13.806 34.471 4.175 1.00 87.19 86 LEU A CA 1
ATOM 666 C C . LEU A 1 86 ? 13.680 34.710 5.684 1.00 87.19 86 LEU A C 1
ATOM 668 O O . LEU A 1 86 ? 14.370 34.086 6.497 1.00 87.19 86 LEU A O 1
ATOM 672 N N . SER A 1 87 ? 12.747 35.586 6.065 1.00 89.06 87 SER A N 1
ATOM 673 C CA . SER A 1 87 ? 12.453 35.830 7.475 1.00 89.06 87 SER A CA 1
ATOM 674 C C . SER A 1 87 ? 11.780 34.605 8.117 1.00 89.06 87 SER A C 1
ATOM 676 O O . SER A 1 87 ? 11.101 33.831 7.436 1.00 89.06 87 SER A O 1
ATOM 678 N N . PRO A 1 88 ? 11.912 34.413 9.442 1.00 82.94 88 PRO A N 1
ATOM 679 C CA . PRO A 1 88 ? 11.249 33.315 10.144 1.00 82.94 88 PRO A CA 1
ATOM 680 C C . PRO A 1 88 ? 9.729 33.265 9.926 1.00 82.94 88 PRO A C 1
ATOM 682 O O . PRO A 1 88 ? 9.172 32.173 9.843 1.00 82.94 88 PRO A O 1
ATOM 685 N N . GLU A 1 89 ? 9.078 34.423 9.800 1.00 84.00 89 GLU A N 1
ATOM 686 C CA . GLU A 1 89 ? 7.641 34.547 9.524 1.00 84.00 89 GLU A CA 1
ATOM 687 C C . GLU A 1 89 ? 7.301 34.075 8.105 1.00 84.00 89 GLU A C 1
ATOM 689 O O . GLU A 1 89 ? 6.395 33.270 7.930 1.00 84.00 89 GLU A O 1
ATOM 694 N N . GLN A 1 90 ? 8.099 34.446 7.100 1.00 82.06 90 GLN A N 1
ATOM 695 C CA . GLN A 1 90 ? 7.901 33.983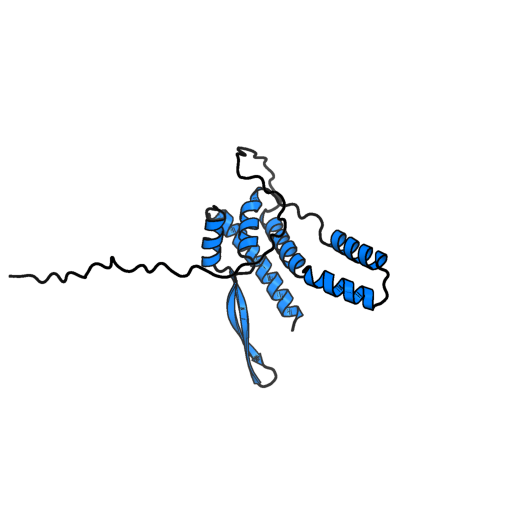 5.721 1.00 82.06 90 GLN A CA 1
ATOM 696 C C . GLN A 1 90 ? 8.126 32.474 5.570 1.00 82.06 90 GLN A C 1
ATOM 698 O O . GLN A 1 90 ? 7.428 31.813 4.804 1.00 82.06 90 GLN A O 1
ATOM 703 N N . VAL A 1 91 ? 9.085 31.910 6.310 1.00 82.19 91 VAL A N 1
ATOM 704 C CA . VAL A 1 91 ? 9.300 30.456 6.351 1.00 82.19 91 VAL A CA 1
ATOM 705 C C . VAL A 1 91 ? 8.106 29.757 7.006 1.00 82.19 91 VAL A C 1
ATOM 707 O O . VAL A 1 91 ? 7.644 28.740 6.493 1.00 82.19 91 VAL A O 1
ATOM 710 N N . GLN A 1 92 ? 7.573 30.301 8.104 1.00 81.19 92 GLN A N 1
ATOM 711 C CA . GLN A 1 92 ? 6.369 29.776 8.760 1.00 81.19 92 GLN A CA 1
ATOM 712 C C . GLN A 1 92 ? 5.153 29.826 7.831 1.00 81.19 92 GLN A C 1
ATOM 714 O O . GLN A 1 92 ? 4.480 28.810 7.678 1.00 81.19 92 GLN A O 1
ATOM 719 N N . ASP A 1 93 ? 4.920 30.949 7.155 1.00 80.88 93 ASP A N 1
ATOM 720 C CA . ASP A 1 93 ? 3.809 31.125 6.216 1.00 80.88 93 ASP A CA 1
ATOM 721 C C . ASP A 1 93 ? 3.945 30.219 4.990 1.00 80.88 93 ASP A C 1
ATOM 723 O O . ASP A 1 93 ? 2.964 29.640 4.515 1.00 80.88 93 ASP A O 1
ATOM 727 N N . TYR A 1 94 ? 5.166 30.018 4.492 1.00 77.12 94 TYR A N 1
ATOM 728 C CA . TYR A 1 94 ? 5.432 29.078 3.407 1.00 77.12 94 TYR A CA 1
ATOM 729 C C . TYR A 1 94 ? 5.154 27.631 3.835 1.00 77.12 94 TYR A C 1
ATOM 731 O O . TYR A 1 94 ? 4.477 26.888 3.129 1.00 77.12 94 TYR A O 1
ATOM 739 N N . LEU A 1 95 ? 5.603 27.221 5.023 1.00 76.88 95 LEU A N 1
ATOM 740 C CA . LEU A 1 95 ? 5.325 25.881 5.549 1.00 76.88 95 LEU A CA 1
ATOM 741 C C . LEU A 1 95 ? 3.836 25.687 5.879 1.00 76.88 95 LEU A C 1
ATOM 743 O O . LEU A 1 95 ? 3.285 24.613 5.632 1.00 76.88 95 LEU A O 1
ATOM 747 N N . ALA A 1 96 ? 3.166 26.716 6.401 1.00 70.56 96 ALA A N 1
ATOM 748 C CA . ALA A 1 96 ? 1.741 26.701 6.712 1.00 70.56 96 ALA A CA 1
ATOM 749 C C . ALA A 1 96 ? 0.886 26.644 5.440 1.00 70.56 96 ALA A C 1
ATOM 751 O O . ALA A 1 96 ? 0.002 25.796 5.336 1.00 70.56 96 ALA A O 1
ATOM 752 N N . SER A 1 97 ? 1.189 27.464 4.432 1.00 66.44 97 SER A N 1
ATOM 753 C CA . SER A 1 97 ? 0.527 27.408 3.122 1.00 66.44 97 SER A CA 1
ATOM 754 C C . SER A 1 97 ? 0.789 26.083 2.412 1.00 66.44 97 SER A C 1
ATOM 756 O O . SER A 1 97 ? -0.122 25.535 1.798 1.00 66.44 97 SER A O 1
ATOM 758 N N . ARG A 1 98 ? 1.980 25.491 2.569 1.00 66.62 98 ARG A N 1
ATOM 759 C CA . ARG A 1 98 ? 2.273 24.150 2.054 1.00 66.62 98 ARG A CA 1
ATOM 760 C C . ARG A 1 98 ? 1.482 23.061 2.775 1.00 66.62 98 ARG A C 1
ATOM 762 O O . ARG A 1 98 ? 1.045 22.131 2.105 1.00 66.62 98 ARG A O 1
ATOM 769 N N . ARG A 1 99 ? 1.262 23.178 4.092 1.00 58.19 99 ARG A N 1
ATOM 770 C CA . ARG A 1 99 ? 0.374 22.291 4.874 1.00 58.19 99 ARG A CA 1
ATOM 771 C C . ARG A 1 99 ? -1.092 22.454 4.485 1.00 58.19 99 ARG A C 1
ATOM 773 O O . ARG A 1 99 ? -1.774 21.453 4.317 1.00 58.19 99 ARG A O 1
ATOM 780 N N . HIS A 1 100 ? -1.563 23.677 4.267 1.00 50.88 100 HIS A N 1
ATOM 781 C CA . HIS A 1 100 ? -2.919 23.925 3.771 1.00 50.88 100 HIS A CA 1
ATOM 782 C C . HIS A 1 100 ? -3.101 23.466 2.314 1.00 50.88 100 HIS A C 1
ATOM 784 O O . HIS A 1 100 ? -4.153 22.953 1.957 1.00 50.88 100 HIS A O 1
ATOM 790 N N . ALA A 1 101 ? -2.053 23.542 1.491 1.00 50.41 101 ALA A N 1
ATOM 791 C CA . ALA A 1 101 ? -1.996 22.932 0.162 1.00 50.41 101 ALA A CA 1
ATOM 792 C C . ALA A 1 101 ? -1.642 21.424 0.193 1.00 50.41 101 ALA A C 1
ATOM 794 O O . ALA A 1 101 ? -1.465 20.804 -0.864 1.00 50.41 101 ALA A O 1
ATOM 795 N N . ALA A 1 102 ? -1.476 20.820 1.380 1.00 50.16 102 ALA A N 1
ATOM 796 C CA . ALA A 1 102 ? -1.142 19.402 1.564 1.00 50.16 102 ALA A CA 1
ATOM 797 C C . ALA A 1 102 ? -2.340 18.464 1.661 1.00 50.16 102 ALA A C 1
ATOM 799 O O . ALA A 1 102 ? -2.127 17.259 1.756 1.00 50.16 102 ALA A O 1
ATOM 800 N N . GLY A 1 103 ? -3.555 18.965 1.494 1.00 49.78 103 GLY A N 1
ATOM 801 C CA . GLY A 1 103 ? -4.686 18.113 1.169 1.00 49.78 103 GLY A CA 1
ATOM 802 C C . GLY A 1 103 ? -5.982 18.750 1.607 1.00 49.78 103 GLY A C 1
ATOM 803 O O . GLY A 1 103 ? -6.134 19.116 2.767 1.00 49.78 103 GLY A O 1
ATOM 804 N N . GLU A 1 104 ? -6.928 18.843 0.679 1.00 54.38 104 GLU A N 1
ATOM 805 C CA . GLU A 1 104 ? -8.324 18.689 1.070 1.00 54.38 104 GLU A CA 1
ATOM 806 C C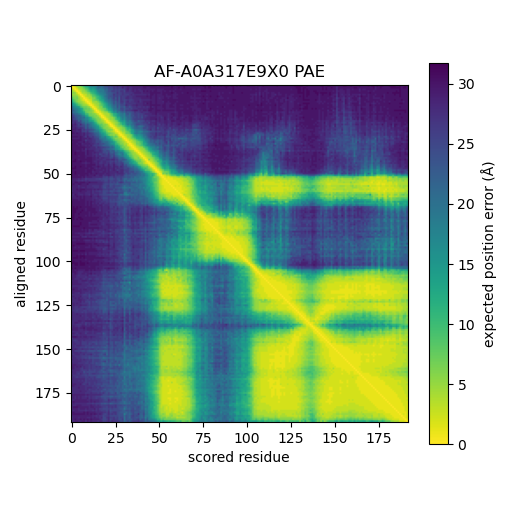 . GLU A 1 104 ? -8.417 17.406 1.902 1.00 54.38 104 GLU A C 1
ATOM 808 O O . GLU A 1 104 ? -7.860 16.381 1.496 1.00 54.38 104 GLU A O 1
ATOM 813 N N . ASP A 1 105 ? -9.081 17.460 3.056 1.00 59.09 105 ASP A N 1
ATOM 814 C CA . ASP A 1 105 ? -9.345 16.269 3.855 1.00 59.09 105 ASP A CA 1
ATOM 815 C C . ASP A 1 105 ? -9.960 15.200 2.941 1.00 59.09 105 ASP A C 1
ATOM 817 O O . ASP A 1 105 ? -11.070 15.351 2.420 1.00 59.09 105 ASP A O 1
ATOM 821 N N . PHE A 1 106 ? -9.203 14.131 2.671 1.00 66.94 106 PHE A N 1
ATOM 822 C CA . PHE A 1 106 ? -9.686 13.063 1.812 1.00 66.94 106 PHE A CA 1
ATOM 823 C C . PHE A 1 106 ? -10.777 12.313 2.572 1.00 66.94 106 PHE A C 1
ATOM 825 O O . PHE A 1 106 ? -10.496 11.507 3.455 1.00 66.94 106 PHE A O 1
ATOM 832 N N . GLU A 1 107 ? -12.033 12.598 2.233 1.00 75.50 107 GLU A N 1
ATOM 833 C CA . GLU A 1 107 ? -13.185 11.954 2.852 1.00 75.50 107 GLU A CA 1
ATOM 834 C C . GLU A 1 107 ? -13.147 10.437 2.599 1.00 75.50 107 GLU A C 1
ATOM 836 O O . GLU A 1 107 ? -13.399 9.958 1.479 1.00 75.50 107 GLU A O 1
ATOM 841 N N . VAL A 1 108 ? -12.857 9.706 3.676 1.00 73.00 108 VAL A N 1
ATOM 842 C CA . VAL A 1 108 ? -12.936 8.251 3.777 1.00 73.00 108 VAL A CA 1
ATOM 843 C C . VAL A 1 108 ? -14.368 7.856 4.111 1.00 73.00 108 VAL A C 1
ATOM 845 O O . VAL A 1 108 ? -14.973 8.380 5.042 1.00 73.00 108 VAL A O 1
ATOM 848 N N . TRP A 1 109 ? -14.914 6.922 3.336 1.00 82.69 109 TRP A N 1
ATOM 849 C CA . TRP A 1 109 ? -16.217 6.334 3.636 1.00 82.69 109 TRP A CA 1
ATOM 850 C C . TRP A 1 109 ? -16.052 5.132 4.573 1.00 82.69 109 TRP A C 1
ATOM 852 O O . TRP A 1 109 ? -15.092 4.378 4.369 1.00 82.69 109 TRP A O 1
ATOM 862 N N . PRO A 1 110 ? -16.974 4.913 5.532 1.00 82.56 110 PRO A N 1
ATOM 863 C CA . PRO A 1 110 ? -16.865 3.839 6.523 1.00 82.56 110 PRO A CA 1
ATOM 864 C C . PRO A 1 110 ? -16.660 2.450 5.910 1.00 82.56 110 PRO A C 1
ATOM 866 O O . PRO A 1 110 ? -15.951 1.613 6.456 1.00 82.56 110 PRO A O 1
ATOM 869 N N . GLU A 1 111 ? -17.241 2.199 4.735 1.00 84.69 111 GLU A N 1
ATOM 870 C CA . GLU A 1 111 ? -17.133 0.915 4.040 1.00 84.69 111 GLU A CA 1
ATOM 871 C C . GLU A 1 111 ? -15.711 0.614 3.547 1.00 84.69 111 GLU A C 1
ATOM 873 O O . GLU A 1 111 ? -15.381 -0.544 3.311 1.00 84.69 111 GLU A O 1
ATOM 878 N N . ASN A 1 112 ? -14.866 1.636 3.396 1.00 87.75 112 ASN A N 1
ATOM 879 C CA . ASN A 1 112 ? -13.494 1.490 2.916 1.00 87.75 112 ASN A CA 1
ATOM 880 C C . ASN A 1 112 ? -12.467 1.417 4.056 1.00 87.75 112 ASN A C 1
ATOM 882 O O . ASN A 1 112 ? -11.305 1.134 3.777 1.00 87.75 112 ASN A O 1
ATOM 886 N N . GLU A 1 113 ? -12.852 1.678 5.312 1.00 87.75 113 GLU A N 1
ATOM 887 C CA . GLU A 1 113 ? -11.914 1.779 6.444 1.00 87.75 113 GLU A CA 1
ATOM 888 C C . GLU A 1 113 ? -11.041 0.528 6.578 1.00 87.75 113 GLU A C 1
ATOM 890 O O . GLU A 1 113 ? -9.817 0.631 6.601 1.00 87.75 113 GLU A O 1
ATOM 895 N N . ALA A 1 114 ? -11.649 -0.662 6.525 1.00 90.56 114 ALA A N 1
ATOM 896 C CA . ALA A 1 114 ? -10.910 -1.917 6.635 1.00 90.56 114 ALA A CA 1
ATOM 897 C C . ALA A 1 114 ? -9.841 -2.077 5.536 1.00 90.56 114 ALA A C 1
ATOM 899 O O . ALA A 1 114 ? -8.710 -2.474 5.823 1.00 90.56 114 ALA A O 1
ATOM 900 N N . ALA A 1 115 ? -10.180 -1.731 4.288 1.00 93.06 115 ALA A N 1
ATOM 901 C CA . ALA A 1 115 ? -9.255 -1.794 3.158 1.00 93.06 115 ALA A CA 1
ATOM 902 C C . ALA A 1 115 ? -8.123 -0.767 3.284 1.00 93.06 115 ALA A C 1
ATOM 904 O O . ALA A 1 115 ? -6.980 -1.075 2.951 1.00 93.06 115 ALA A O 1
ATOM 905 N N . LEU A 1 116 ? -8.422 0.430 3.791 1.00 90.81 116 LEU A N 1
ATOM 906 C CA . LEU A 1 116 ? -7.436 1.489 3.998 1.00 90.81 116 LEU A CA 1
ATOM 907 C C . LEU A 1 116 ? -6.461 1.161 5.129 1.00 90.81 116 LEU A C 1
ATOM 909 O O . LEU A 1 116 ? -5.259 1.352 4.951 1.00 90.81 116 LEU A O 1
ATOM 913 N N . ASP A 1 117 ? -6.953 0.628 6.246 1.00 90.50 117 ASP A N 1
ATOM 914 C CA . ASP A 1 117 ? -6.114 0.194 7.366 1.00 90.50 117 ASP A CA 1
ATOM 915 C C . ASP A 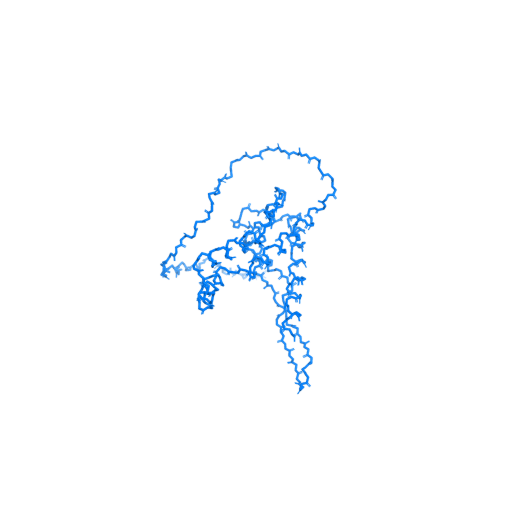1 117 ? -5.161 -0.921 6.931 1.00 90.50 117 ASP A C 1
ATOM 917 O O . ASP A 1 117 ? -3.952 -0.866 7.183 1.00 90.50 117 ASP A O 1
ATOM 921 N N . LEU A 1 118 ? -5.695 -1.915 6.212 1.00 93.12 118 LEU A N 1
ATOM 922 C CA . LEU A 1 118 ? -4.888 -3.005 5.683 1.00 93.12 118 LEU A CA 1
ATOM 923 C C . LEU A 1 118 ? -3.871 -2.494 4.666 1.00 93.12 118 LEU A C 1
ATOM 925 O O . LEU A 1 118 ? -2.699 -2.859 4.752 1.00 93.12 118 LEU A O 1
ATOM 929 N N . TRP A 1 119 ? -4.288 -1.623 3.744 1.00 94.06 119 TRP A N 1
ATOM 930 C CA . TRP A 1 119 ? -3.395 -0.991 2.778 1.00 94.06 119 TRP A CA 1
ATOM 931 C C . TRP A 1 119 ? -2.252 -0.250 3.465 1.00 94.06 119 TRP A C 1
ATOM 933 O O . TRP A 1 119 ? -1.093 -0.500 3.149 1.00 94.06 119 TRP A O 1
ATOM 943 N N . ALA A 1 120 ? -2.547 0.612 4.439 1.00 89.69 120 ALA A N 1
ATOM 944 C CA . ALA A 1 120 ? -1.534 1.363 5.173 1.00 89.69 120 ALA A CA 1
ATOM 945 C C . ALA A 1 120 ? -0.507 0.435 5.849 1.00 89.69 120 ALA A C 1
ATOM 947 O O . ALA A 1 120 ? 0.684 0.754 5.899 1.00 89.69 120 ALA A O 1
ATOM 948 N N . ALA A 1 121 ? -0.944 -0.742 6.306 1.00 90.38 121 ALA A N 1
ATOM 949 C CA . ALA A 1 121 ? -0.074 -1.752 6.898 1.00 90.38 121 ALA A CA 1
ATOM 950 C C . ALA A 1 121 ? 0.805 -2.509 5.876 1.00 90.38 121 ALA A C 1
ATOM 952 O O . ALA A 1 121 ? 1.824 -3.089 6.270 1.00 90.38 121 ALA A O 1
ATOM 953 N N . VAL A 1 122 ? 0.447 -2.528 4.584 1.00 92.81 122 VAL A N 1
ATOM 954 C CA . VAL A 1 122 ? 1.125 -3.340 3.547 1.00 92.81 122 VAL A CA 1
ATOM 955 C C . VAL A 1 122 ? 1.698 -2.548 2.368 1.00 92.81 122 VAL A C 1
ATOM 957 O O . VAL A 1 122 ? 2.471 -3.114 1.607 1.00 92.81 122 VAL A O 1
ATOM 960 N N . GLU A 1 123 ? 1.414 -1.250 2.237 1.00 84.69 123 GLU A N 1
ATOM 961 C CA . GLU A 1 123 ? 1.766 -0.363 1.107 1.00 84.69 123 GLU A CA 1
ATOM 962 C C . GLU A 1 123 ? 3.258 -0.378 0.702 1.00 84.69 123 GLU A C 1
ATOM 964 O O . GLU A 1 123 ? 3.612 -0.010 -0.415 1.00 84.69 123 GLU A O 1
ATOM 969 N N . GLY A 1 124 ? 4.163 -0.800 1.590 1.00 83.31 124 GLY A N 1
ATOM 970 C CA . GLY A 1 124 ? 5.602 -0.921 1.316 1.00 83.31 124 GLY A CA 1
ATOM 971 C C . GLY A 1 124 ? 6.107 -2.346 1.069 1.00 83.31 124 GLY A C 1
ATOM 972 O O . GLY A 1 124 ? 7.304 -2.530 0.862 1.00 83.31 124 GLY A O 1
ATOM 973 N N . ARG A 1 125 ? 5.243 -3.359 1.133 1.00 90.69 125 ARG A N 1
ATOM 974 C CA . ARG A 1 125 ? 5.624 -4.775 1.096 1.00 90.69 125 ARG A CA 1
ATOM 975 C C . ARG A 1 125 ? 5.312 -5.363 -0.273 1.00 90.69 125 ARG A C 1
ATOM 977 O O . ARG A 1 125 ? 4.288 -6.009 -0.472 1.00 90.69 125 ARG A O 1
ATOM 984 N N . TRP A 1 126 ? 6.210 -5.089 -1.210 1.00 94.06 126 TRP A N 1
ATOM 985 C CA . TRP A 1 126 ? 6.089 -5.486 -2.608 1.00 94.06 126 TRP A CA 1
ATOM 986 C C . TRP A 1 126 ? 6.904 -6.738 -2.915 1.00 94.06 126 TRP A C 1
ATOM 988 O O . TRP A 1 126 ? 8.034 -6.895 -2.451 1.00 94.06 126 TRP A O 1
ATOM 998 N N . VAL A 1 127 ? 6.357 -7.581 -3.782 1.00 94.19 127 VAL A N 1
ATOM 999 C CA . VAL A 1 127 ? 7.105 -8.584 -4.532 1.00 94.19 127 VAL A CA 1
ATOM 1000 C C . VAL A 1 127 ? 7.706 -7.903 -5.757 1.00 94.19 127 VAL A C 1
ATOM 1002 O O . VAL A 1 127 ? 7.003 -7.233 -6.516 1.00 94.19 127 VAL A O 1
ATOM 1005 N N . PHE A 1 128 ? 9.009 -8.087 -5.962 1.00 92.25 128 PHE A N 1
ATOM 1006 C CA . PHE A 1 128 ? 9.734 -7.532 -7.102 1.00 92.25 128 PHE A CA 1
ATOM 1007 C C . PHE A 1 128 ? 10.098 -8.628 -8.102 1.00 92.25 128 PHE A C 1
ATOM 1009 O O . PHE A 1 128 ? 10.523 -9.717 -7.719 1.00 92.25 128 PHE A O 1
ATOM 1016 N N . VAL A 1 129 ? 9.976 -8.316 -9.390 1.00 91.94 129 VAL A N 1
ATOM 1017 C CA . VAL A 1 129 ? 10.424 -9.164 -10.501 1.00 91.94 129 VAL A CA 1
ATOM 1018 C C . VAL A 1 129 ? 11.562 -8.488 -11.251 1.00 91.94 129 VAL A C 1
ATOM 1020 O O . VAL A 1 129 ? 11.588 -7.268 -11.396 1.00 91.94 129 VAL A O 1
ATOM 1023 N N . ALA A 1 130 ? 12.516 -9.278 -11.737 1.00 90.44 130 ALA A N 1
ATOM 1024 C CA . ALA A 1 130 ? 13.616 -8.771 -12.546 1.00 90.44 130 ALA A CA 1
ATOM 1025 C C . ALA A 1 130 ? 13.131 -8.482 -13.976 1.00 90.44 130 ALA A C 1
ATOM 1027 O O . ALA A 1 130 ? 12.675 -9.387 -14.674 1.00 90.44 130 ALA A O 1
ATOM 1028 N N . GLN A 1 131 ? 13.250 -7.231 -14.424 1.00 86.69 131 GLN A N 1
ATOM 1029 C CA . GLN A 1 131 ? 12.983 -6.830 -15.803 1.00 86.69 131 GLN A CA 1
ATOM 1030 C C . GLN A 1 131 ? 14.298 -6.459 -16.492 1.00 86.69 131 GLN A C 1
ATOM 1032 O O . GLN A 1 131 ? 14.992 -5.543 -16.054 1.00 86.69 131 GLN A O 1
ATOM 1037 N N . GLY A 1 132 ? 14.628 -7.179 -17.568 1.00 87.12 132 GLY A N 1
ATOM 1038 C CA . GLY A 1 132 ? 15.822 -6.944 -18.378 1.00 87.12 132 GLY A CA 1
ATOM 1039 C C . GLY A 1 132 ? 15.540 -6.100 -19.625 1.00 87.12 132 GLY A C 1
ATOM 1040 O O . GLY A 1 132 ? 14.509 -6.290 -20.270 1.00 87.12 132 GLY A O 1
ATOM 1041 N N . TRP A 1 133 ? 16.455 -5.205 -20.005 1.00 83.94 133 TRP A N 1
ATOM 1042 C CA . TRP A 1 133 ? 16.450 -4.532 -21.312 1.00 83.94 133 TRP A CA 1
ATOM 1043 C C . TRP A 1 133 ? 17.866 -4.309 -21.855 1.00 83.94 133 TRP A C 1
ATOM 1045 O O . TRP A 1 133 ? 18.850 -4.332 -21.113 1.00 83.94 133 TRP A O 1
ATOM 1055 N N . ALA A 1 134 ? 17.972 -4.108 -23.170 1.00 85.75 134 ALA A N 1
ATOM 1056 C CA . ALA A 1 134 ? 19.246 -3.858 -23.837 1.00 85.75 134 ALA A CA 1
ATOM 1057 C C . ALA A 1 134 ? 19.795 -2.467 -23.481 1.00 85.75 134 ALA A C 1
ATOM 1059 O O . ALA A 1 134 ? 19.072 -1.470 -23.550 1.00 85.75 134 ALA A O 1
ATOM 1060 N N . ALA A 1 135 ? 21.073 -2.400 -23.105 1.00 83.81 135 ALA A N 1
ATOM 1061 C CA . ALA A 1 135 ? 21.748 -1.140 -22.822 1.00 83.81 135 ALA A CA 1
ATOM 1062 C C . ALA A 1 135 ? 22.258 -0.468 -24.115 1.00 83.81 135 ALA A C 1
ATOM 1064 O O . ALA A 1 135 ? 22.717 -1.173 -25.017 1.00 83.81 135 ALA A O 1
ATOM 1065 N N . PRO A 1 136 ? 22.272 0.880 -24.198 1.00 78.81 136 PRO A N 1
ATOM 1066 C CA . PRO A 1 136 ? 22.750 1.605 -25.383 1.00 78.81 136 PRO A CA 1
ATOM 1067 C C . PRO A 1 136 ? 24.208 1.304 -25.764 1.00 78.81 136 PRO A C 1
ATOM 1069 O O . PRO A 1 136 ? 24.568 1.376 -26.931 1.00 78.81 136 PRO A O 1
ATOM 1072 N N . MET A 1 137 ? 25.042 0.955 -24.780 1.00 81.56 137 MET A N 1
ATOM 1073 C CA . MET A 1 137 ? 26.478 0.677 -24.938 1.00 81.56 137 MET A CA 1
ATOM 1074 C C . MET A 1 137 ? 26.797 -0.829 -25.023 1.00 81.56 137 MET A C 1
ATOM 1076 O O . MET A 1 137 ? 27.951 -1.228 -24.890 1.00 81.56 137 MET A O 1
ATOM 1080 N N . GLY A 1 138 ? 25.782 -1.674 -25.230 1.00 83.94 138 GLY A N 1
ATOM 1081 C CA . GLY A 1 138 ? 25.907 -3.130 -25.154 1.00 83.94 138 GLY A CA 1
ATOM 1082 C C . GLY A 1 138 ? 25.728 -3.673 -23.730 1.00 83.94 138 GLY A C 1
ATOM 1083 O O . GLY A 1 138 ? 25.968 -2.985 -22.740 1.00 83.94 138 GLY A O 1
ATOM 1084 N N . GLY A 1 139 ? 25.264 -4.922 -23.631 1.00 85.81 139 GLY A N 1
ATOM 1085 C CA . GLY A 1 139 ? 24.921 -5.585 -22.366 1.00 85.81 139 GLY A CA 1
ATOM 1086 C C . GLY A 1 139 ? 23.429 -5.533 -22.008 1.00 85.81 139 GLY A C 1
ATOM 1087 O O . GLY A 1 139 ? 22.612 -4.941 -22.719 1.00 85.81 139 GLY A O 1
ATOM 1088 N N . MET A 1 140 ? 23.073 -6.191 -20.901 1.00 86.31 140 MET A N 1
ATOM 1089 C CA . MET A 1 140 ? 21.710 -6.247 -20.362 1.00 86.31 140 MET A CA 1
ATOM 1090 C C . MET A 1 140 ? 21.649 -5.467 -19.048 1.00 86.31 140 MET A C 1
ATOM 1092 O O . MET A 1 140 ? 22.379 -5.772 -18.108 1.00 86.31 140 MET A O 1
ATOM 1096 N N . MET A 1 141 ? 20.764 -4.475 -18.977 1.00 84.25 141 MET A N 1
ATOM 1097 C CA . MET A 1 141 ? 20.380 -3.850 -17.714 1.00 84.25 141 MET A CA 1
ATOM 1098 C C . MET A 1 141 ? 19.245 -4.652 -17.092 1.00 84.25 141 MET A C 1
ATOM 1100 O O . MET A 1 141 ? 18.294 -4.991 -17.792 1.00 84.25 141 MET A O 1
ATOM 1104 N N . ILE A 1 142 ? 19.344 -4.942 -15.795 1.00 85.56 142 ILE A N 1
ATOM 1105 C CA . ILE A 1 142 ? 18.310 -5.630 -15.020 1.00 85.56 142 ILE A CA 1
ATOM 1106 C C . ILE A 1 142 ? 17.886 -4.708 -13.880 1.00 85.56 142 ILE A C 1
ATOM 1108 O O . ILE A 1 142 ? 18.724 -4.253 -13.106 1.00 85.56 142 ILE A O 1
ATOM 1112 N N . GLU A 1 143 ? 16.587 -4.457 -13.756 1.00 86.94 143 GLU A N 1
ATOM 1113 C CA . GLU A 1 143 ? 16.009 -3.686 -12.652 1.00 86.94 143 GLU A CA 1
ATOM 1114 C C . GLU A 1 143 ? 14.880 -4.474 -11.991 1.00 86.94 143 GLU A C 1
ATOM 1116 O O . GLU A 1 143 ? 14.105 -5.159 -12.661 1.00 86.94 143 GLU A O 1
ATOM 1121 N N . GLY A 1 144 ? 14.787 -4.367 -10.666 1.00 88.75 144 GLY A N 1
ATOM 1122 C CA . GLY A 1 144 ? 13.665 -4.899 -9.902 1.00 88.75 144 GLY A CA 1
ATOM 1123 C C . GLY A 1 144 ? 12.432 -4.014 -10.067 1.00 88.75 144 GLY A C 1
ATOM 1124 O O . GLY A 1 144 ? 12.462 -2.831 -9.736 1.00 88.75 144 GLY A O 1
ATOM 1125 N N . VAL A 1 145 ? 11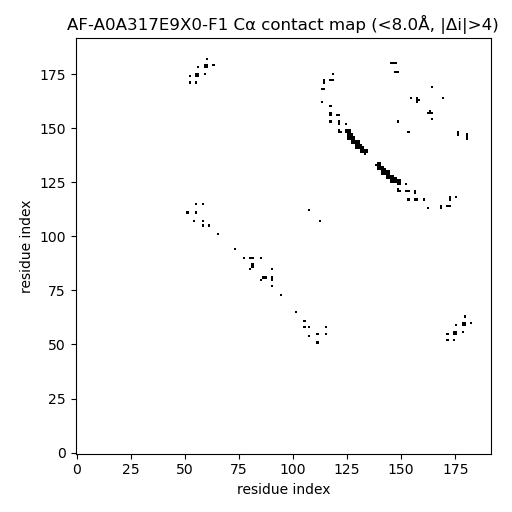.340 -4.593 -10.554 1.00 88.75 145 VAL A N 1
ATOM 1126 C CA . VAL A 1 145 ? 10.062 -3.907 -10.768 1.00 88.75 145 VAL A CA 1
ATOM 1127 C C . VAL A 1 145 ? 9.028 -4.480 -9.808 1.00 88.75 145 VAL A C 1
ATOM 1129 O O . VAL A 1 145 ? 8.910 -5.704 -9.737 1.00 88.75 145 VAL A O 1
ATOM 1132 N N . PRO A 1 146 ? 8.281 -3.648 -9.065 1.00 90.69 146 PRO A N 1
ATOM 1133 C CA . PRO A 1 146 ? 7.194 -4.147 -8.235 1.00 90.69 146 PRO A CA 1
ATOM 1134 C C . PRO A 1 146 ? 6.142 -4.823 -9.125 1.00 90.69 146 PRO A C 1
ATOM 1136 O O . PRO A 1 146 ? 5.691 -4.240 -10.110 1.00 90.69 146 PRO A O 1
ATOM 1139 N N . ALA A 1 147 ? 5.785 -6.063 -8.793 1.00 91.06 147 ALA A N 1
ATOM 1140 C CA . ALA A 1 147 ? 4.805 -6.873 -9.520 1.00 91.06 147 ALA A CA 1
ATOM 1141 C C . ALA A 1 147 ? 3.478 -7.021 -8.767 1.00 91.06 147 ALA A C 1
ATOM 1143 O O . ALA A 1 147 ? 2.467 -7.343 -9.382 1.00 91.06 147 ALA A O 1
ATOM 1144 N N . GLY A 1 148 ? 3.494 -6.794 -7.454 1.00 93.75 148 GLY A N 1
ATOM 1145 C CA . GLY A 1 148 ? 2.317 -6.861 -6.601 1.00 93.75 148 GLY A CA 1
ATOM 1146 C C . GLY A 1 148 ? 2.672 -6.861 -5.118 1.00 93.75 148 GLY A C 1
ATOM 1147 O O . GLY A 1 148 ? 3.852 -6.874 -4.758 1.00 93.75 148 GLY A O 1
ATOM 1148 N N . LEU A 1 149 ? 1.664 -6.825 -4.257 1.00 94.12 149 LEU A N 1
ATOM 1149 C CA . LEU A 1 149 ? 1.795 -6.934 -2.813 1.00 94.12 149 LEU A CA 1
ATOM 1150 C C . LEU A 1 149 ? 2.216 -8.350 -2.412 1.00 94.12 149 LEU A C 1
ATOM 1152 O O . LEU A 1 149 ? 1.804 -9.354 -2.995 1.00 94.12 149 LEU A O 1
ATOM 1156 N N . ASP A 1 150 ? 3.018 -8.435 -1.357 1.00 95.75 150 ASP A N 1
ATOM 1157 C CA . ASP A 1 150 ? 3.337 -9.703 -0.716 1.00 95.75 150 ASP A CA 1
ATOM 1158 C C . ASP A 1 150 ? 2.104 -10.245 0.027 1.00 95.75 150 ASP A C 1
ATOM 1160 O O . ASP A 1 150 ? 1.734 -9.773 1.104 1.00 95.75 150 ASP A O 1
ATOM 1164 N N . MET A 1 151 ? 1.477 -11.280 -0.534 1.00 95.69 151 MET A N 1
ATOM 1165 C CA . MET A 1 151 ? 0.280 -11.896 0.042 1.00 95.69 151 MET A CA 1
ATOM 1166 C C . MET A 1 151 ? 0.517 -12.533 1.418 1.00 95.69 151 MET A C 1
ATOM 1168 O O . MET A 1 151 ? -0.419 -12.611 2.219 1.00 95.69 151 MET A O 1
ATOM 1172 N N . GLN A 1 152 ? 1.746 -12.950 1.740 1.00 96.00 152 GLN A N 1
ATOM 1173 C CA . GLN A 1 152 ? 2.073 -13.415 3.087 1.00 96.00 152 GLN A CA 1
ATOM 1174 C C . GLN A 1 152 ? 2.039 -12.243 4.070 1.00 96.00 152 GLN A C 1
ATOM 1176 O O . GLN A 1 152 ? 1.471 -12.356 5.159 1.00 96.00 152 GLN A O 1
ATOM 1181 N N . ALA A 1 153 ? 2.586 -11.095 3.674 1.00 93.06 153 ALA A N 1
ATOM 1182 C CA . ALA A 1 153 ? 2.499 -9.880 4.466 1.00 93.06 153 ALA A CA 1
ATOM 1183 C C . ALA A 1 153 ? 1.055 -9.387 4.637 1.00 93.06 153 ALA A C 1
ATOM 1185 O O . ALA A 1 153 ? 0.704 -8.952 5.734 1.00 93.06 153 ALA A O 1
ATOM 1186 N N . VAL A 1 154 ? 0.221 -9.498 3.598 1.00 95.88 154 VAL A N 1
ATOM 1187 C CA . VAL A 1 154 ? -1.217 -9.192 3.668 1.00 95.88 154 VAL A CA 1
ATOM 1188 C C . VAL A 1 154 ? -1.907 -10.051 4.723 1.00 95.88 154 VAL A C 1
ATOM 1190 O O . VAL A 1 154 ? -2.592 -9.510 5.588 1.00 95.88 154 VAL A O 1
ATOM 1193 N N . ALA A 1 155 ? -1.680 -11.367 4.716 1.00 95.62 155 ALA A N 1
ATOM 1194 C CA . ALA A 1 155 ? -2.254 -12.269 5.713 1.00 95.62 155 ALA A CA 1
ATOM 1195 C C . ALA A 1 155 ? -1.808 -11.929 7.146 1.00 95.62 155 ALA A C 1
ATOM 1197 O O . ALA A 1 155 ? -2.635 -11.889 8.057 1.00 95.62 155 ALA A O 1
ATOM 1198 N N . ILE A 1 156 ? -0.518 -11.639 7.345 1.00 93.88 156 ILE A N 1
ATOM 1199 C CA . ILE A 1 156 ? 0.033 -11.272 8.658 1.00 93.88 156 ILE A CA 1
ATOM 1200 C C . ILE A 1 156 ? -0.571 -9.954 9.163 1.00 93.88 156 ILE A C 1
ATOM 1202 O O . ILE A 1 156 ? -0.996 -9.880 10.316 1.00 93.88 156 ILE A O 1
ATOM 1206 N N . CYS A 1 157 ? -0.628 -8.918 8.322 1.00 94.81 157 CYS A N 1
ATOM 1207 C CA . CYS A 1 157 ? -1.177 -7.621 8.715 1.00 94.81 157 CYS A CA 1
ATOM 1208 C C . CYS A 1 157 ? -2.689 -7.691 8.963 1.00 94.81 157 CYS A C 1
ATOM 1210 O O . CYS A 1 157 ? -3.156 -7.124 9.946 1.00 94.81 157 CYS A O 1
ATOM 1212 N N . ALA A 1 158 ? -3.444 -8.431 8.146 1.00 95.00 158 ALA A N 1
ATOM 1213 C CA . ALA A 1 158 ? -4.876 -8.627 8.367 1.00 95.00 158 ALA A CA 1
ATOM 1214 C C . ALA A 1 158 ? -5.151 -9.315 9.712 1.00 95.00 158 ALA A C 1
ATOM 1216 O O . ALA A 1 158 ? -5.984 -8.842 10.485 1.00 95.00 158 ALA A O 1
ATOM 1217 N N . ALA A 1 159 ? -4.391 -10.366 10.041 1.00 94.12 159 ALA A N 1
ATOM 1218 C CA . ALA A 1 159 ? -4.491 -11.031 11.338 1.00 94.12 159 ALA A CA 1
ATOM 1219 C C . ALA A 1 159 ? -4.150 -10.085 12.503 1.00 94.12 159 ALA A C 1
ATOM 1221 O O . ALA A 1 159 ? -4.859 -10.072 13.508 1.00 94.12 159 ALA A O 1
ATOM 1222 N N . ALA A 1 160 ? -3.108 -9.260 12.361 1.00 91.88 160 ALA A N 1
ATOM 1223 C CA . ALA A 1 160 ? -2.721 -8.277 13.375 1.00 91.88 160 ALA A CA 1
ATOM 1224 C C . ALA A 1 160 ? -3.784 -7.183 13.592 1.00 91.88 160 ALA A C 1
ATOM 1226 O O . ALA A 1 160 ? -3.955 -6.714 14.714 1.00 91.88 160 ALA A O 1
ATOM 1227 N N . LEU A 1 161 ? -4.516 -6.807 12.539 1.00 92.44 161 LEU A N 1
ATOM 1228 C CA . LEU A 1 161 ? -5.626 -5.851 12.592 1.00 92.44 161 LEU A CA 1
ATOM 1229 C C . LEU A 1 161 ? -6.954 -6.486 13.043 1.00 92.44 161 LEU A C 1
ATOM 1231 O O . LEU A 1 161 ? -7.962 -5.791 13.141 1.00 92.44 161 LEU A O 1
ATOM 1235 N N . GLY A 1 162 ? -6.989 -7.800 13.296 1.00 94.62 162 GLY A N 1
ATOM 1236 C CA . GLY A 1 162 ? -8.226 -8.518 13.619 1.00 94.62 162 GLY A CA 1
ATOM 1237 C C . GLY A 1 162 ? -9.223 -8.570 12.455 1.00 94.62 162 GLY A C 1
ATOM 1238 O O . GLY A 1 162 ? -10.421 -8.743 12.673 1.00 94.62 162 GLY A O 1
ATOM 1239 N N . GLN A 1 163 ? -8.746 -8.407 11.221 1.00 93.69 163 GLN A N 1
ATOM 1240 C CA . GLN A 1 163 ? -9.563 -8.411 10.014 1.00 93.69 163 GLN A CA 1
ATOM 1241 C C . GLN A 1 163 ? -9.603 -9.805 9.382 1.00 93.69 163 GLN A C 1
ATOM 1243 O O . GLN A 1 163 ? -8.613 -10.538 9.362 1.00 93.69 163 GLN A O 1
ATOM 1248 N N . THR A 1 164 ? -10.756 -10.167 8.818 1.00 94.81 164 THR A N 1
ATOM 1249 C CA . THR A 1 164 ? -10.906 -11.413 8.054 1.00 94.81 164 THR A CA 1
ATOM 1250 C C . THR A 1 164 ? -10.734 -11.110 6.570 1.00 94.81 164 THR A C 1
ATOM 1252 O O . THR A 1 164 ? -11.399 -10.222 6.044 1.00 94.81 164 THR A O 1
ATOM 1255 N N . LEU A 1 165 ? -9.855 -11.846 5.886 1.00 95.12 165 LEU A N 1
ATOM 1256 C CA . LEU A 1 165 ? -9.650 -11.693 4.445 1.00 95.12 165 LEU A CA 1
ATOM 1257 C C . LEU A 1 165 ? -10.793 -12.351 3.669 1.00 95.12 165 LEU A C 1
ATOM 1259 O O . LEU A 1 165 ? -10.735 -13.534 3.335 1.00 95.12 165 LEU A O 1
ATOM 1263 N N . ASP A 1 166 ? -11.839 -11.581 3.388 1.00 94.12 166 ASP A N 1
ATOM 1264 C CA . ASP A 1 166 ? -12.911 -11.999 2.494 1.00 94.12 166 ASP A CA 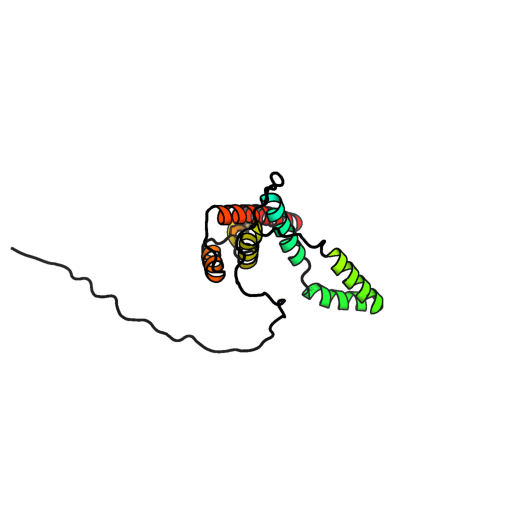1
ATOM 1265 C C . ASP A 1 166 ? -12.663 -11.552 1.040 1.00 94.12 166 ASP A C 1
ATOM 1267 O O . ASP A 1 166 ? -11.719 -10.829 0.709 1.00 94.12 166 ASP A O 1
ATOM 1271 N N . ARG A 1 167 ? -13.528 -12.015 0.131 1.00 92.44 167 ARG A N 1
ATOM 1272 C CA . ARG A 1 167 ? -13.422 -11.692 -1.297 1.00 92.44 167 ARG A CA 1
ATOM 1273 C C . ARG A 1 167 ? -13.612 -10.198 -1.583 1.00 92.44 167 ARG A C 1
ATOM 1275 O O . ARG A 1 167 ? -13.086 -9.721 -2.588 1.00 92.44 167 ARG A O 1
ATOM 1282 N N . ALA A 1 168 ? -14.383 -9.486 -0.763 1.00 91.56 168 ALA A N 1
ATOM 1283 C CA . ALA A 1 168 ? -14.640 -8.066 -0.963 1.00 91.56 168 ALA A CA 1
ATOM 1284 C C . ALA A 1 168 ? -13.389 -7.254 -0.610 1.00 91.56 168 ALA A C 1
ATOM 1286 O O . ALA A 1 168 ? -12.874 -6.546 -1.472 1.00 91.56 168 ALA A O 1
ATOM 1287 N N . LEU A 1 169 ? -12.829 -7.477 0.580 1.00 92.19 169 LEU A N 1
ATOM 1288 C CA . LEU A 1 169 ? -11.611 -6.833 1.063 1.00 92.19 169 LEU A CA 1
ATOM 1289 C C . LEU A 1 169 ? -10.414 -7.113 0.149 1.00 92.19 169 LEU A C 1
ATOM 1291 O O . LEU A 1 169 ? -9.671 -6.198 -0.193 1.00 92.19 169 LEU A O 1
ATOM 1295 N N . LEU A 1 170 ? -10.253 -8.356 -0.317 1.00 94.44 170 LEU A N 1
ATOM 1296 C CA . LEU A 1 170 ? -9.219 -8.690 -1.303 1.00 94.44 170 LEU A CA 1
ATOM 1297 C C . LEU A 1 170 ? -9.441 -7.973 -2.643 1.00 94.44 170 LEU A C 1
ATOM 1299 O O . LEU A 1 170 ? -8.482 -7.542 -3.279 1.00 94.44 170 LEU A O 1
ATOM 1303 N N . GLY A 1 171 ? -10.694 -7.819 -3.080 1.00 94.50 171 GLY A N 1
ATOM 1304 C CA . GLY A 1 171 ? -11.030 -7.078 -4.298 1.00 94.50 171 GLY A CA 1
ATOM 1305 C C . GLY A 1 171 ? -10.769 -5.571 -4.187 1.00 94.50 171 GLY A C 1
ATOM 1306 O O . GLY A 1 171 ? -10.392 -4.928 -5.174 1.00 94.50 171 GLY A O 1
ATOM 1307 N N . ASP A 1 172 ? -10.948 -5.014 -2.995 1.00 94.00 172 ASP A N 1
ATOM 1308 C CA . ASP A 1 172 ? -10.631 -3.623 -2.687 1.00 94.00 172 ASP A CA 1
ATOM 1309 C C . ASP A 1 172 ? -9.117 -3.412 -2.619 1.00 94.00 172 ASP A C 1
ATOM 1311 O O . ASP A 1 172 ? -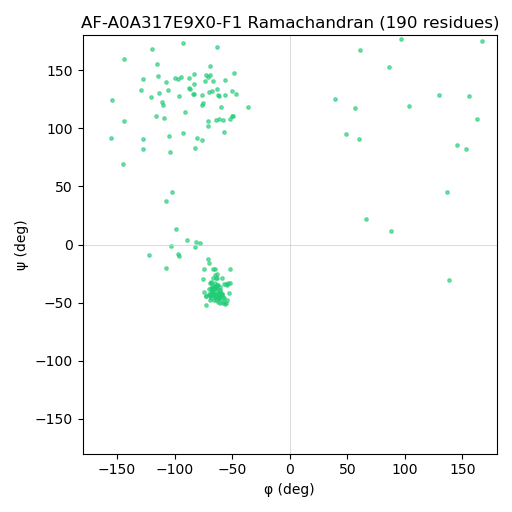8.602 -2.502 -3.271 1.00 94.00 172 ASP A O 1
ATOM 1315 N N . LEU A 1 173 ? -8.388 -4.316 -1.959 1.00 94.56 173 LEU A N 1
ATOM 1316 C CA . LEU A 1 173 ? -6.928 -4.291 -1.903 1.00 94.56 173 LEU A CA 1
ATOM 1317 C C . LEU A 1 173 ? -6.301 -4.409 -3.302 1.00 94.56 173 LEU A C 1
ATOM 1319 O O . LEU A 1 173 ? -5.423 -3.621 -3.638 1.00 94.56 173 LEU A O 1
ATOM 1323 N N . ALA A 1 174 ? -6.816 -5.300 -4.156 1.00 94.44 174 ALA A N 1
ATOM 1324 C CA . ALA A 1 174 ? -6.386 -5.415 -5.554 1.00 94.44 174 ALA A CA 1
ATOM 1325 C C . ALA A 1 174 ? -6.638 -4.117 -6.346 1.00 94.44 174 ALA A C 1
ATOM 1327 O O . ALA A 1 174 ? -5.832 -3.700 -7.174 1.00 94.44 174 ALA A O 1
ATOM 1328 N N . THR A 1 175 ? -7.746 -3.420 -6.066 1.00 94.25 175 THR A N 1
ATOM 1329 C CA . THR A 1 175 ? -8.028 -2.119 -6.694 1.00 94.25 175 THR A CA 1
ATOM 1330 C C . THR A 1 175 ? -7.004 -1.057 -6.282 1.00 94.25 175 THR A C 1
ATOM 1332 O O . THR A 1 175 ? -6.663 -0.188 -7.089 1.00 94.25 175 THR A O 1
ATOM 1335 N N . MET A 1 176 ? -6.555 -1.098 -5.028 1.00 94.44 176 MET A N 1
ATOM 1336 C CA . MET A 1 176 ? -5.550 -0.183 -4.493 1.00 94.44 176 MET A CA 1
ATOM 1337 C C . MET A 1 176 ? -4.154 -0.497 -5.041 1.00 94.44 176 MET A C 1
ATOM 1339 O O . MET A 1 176 ? -3.453 0.406 -5.497 1.00 94.44 176 MET A O 1
ATOM 1343 N N . GLU A 1 177 ? -3.797 -1.778 -5.082 1.00 95.44 177 GLU A N 1
ATOM 1344 C CA . GLU A 1 177 ? -2.566 -2.302 -5.673 1.00 95.44 177 GLU A CA 1
ATOM 1345 C C . GLU A 1 177 ? -2.411 -1.882 -7.140 1.00 95.44 177 GLU A C 1
ATOM 1347 O O . GLU A 1 177 ? -1.392 -1.293 -7.499 1.00 95.44 177 GLU A O 1
ATOM 1352 N N . ASP A 1 178 ? -3.447 -2.085 -7.962 1.00 95.12 178 ASP A N 1
ATOM 1353 C CA . ASP A 1 178 ? -3.477 -1.659 -9.367 1.00 95.12 178 ASP A CA 1
ATOM 1354 C C . ASP A 1 178 ? -3.131 -0.174 -9.534 1.00 95.12 178 ASP A C 1
ATOM 1356 O O . ASP A 1 178 ? -2.458 0.235 -10.483 1.00 95.12 178 ASP A O 1
ATOM 1360 N N . GLU A 1 179 ? -3.655 0.668 -8.646 1.00 94.56 179 GLU A N 1
ATOM 1361 C CA . GLU A 1 179 ? -3.435 2.108 -8.707 1.00 94.56 179 GLU A CA 1
ATOM 1362 C C . GLU A 1 179 ? -2.024 2.481 -8.256 1.00 94.56 179 GLU A C 1
ATOM 1364 O O . GLU A 1 179 ? -1.375 3.316 -8.885 1.00 94.56 179 GLU A O 1
ATOM 1369 N N . ALA A 1 180 ? -1.524 1.832 -7.207 1.00 92.38 180 ALA A N 1
ATOM 1370 C CA . ALA A 1 180 ? -0.169 2.036 -6.723 1.00 92.38 180 ALA A CA 1
ATOM 1371 C C . ALA A 1 180 ? 0.872 1.615 -7.762 1.00 92.38 180 ALA A C 1
ATOM 1373 O O . ALA A 1 180 ? 1.810 2.369 -8.009 1.00 92.38 180 ALA A O 1
ATOM 1374 N N . LEU A 1 181 ? 0.686 0.471 -8.427 1.00 92.44 181 LEU A N 1
ATOM 1375 C CA . LEU A 1 181 ? 1.582 0.010 -9.489 1.00 92.44 181 LEU A CA 1
ATOM 1376 C C . LEU A 1 181 ? 1.642 1.003 -10.655 1.00 92.44 181 LEU A C 1
ATOM 1378 O O . LEU A 1 181 ? 2.732 1.284 -11.156 1.00 92.44 181 LEU A O 1
ATOM 1382 N N . LYS A 1 182 ? 0.507 1.599 -11.049 1.00 92.88 182 LYS A N 1
ATOM 1383 C CA . LYS A 1 182 ? 0.479 2.670 -12.063 1.00 92.88 182 LYS A CA 1
ATOM 1384 C C . LYS A 1 182 ? 1.289 3.880 -11.623 1.00 92.88 182 LYS A C 1
ATOM 1386 O O . LYS A 1 182 ? 2.158 4.328 -12.366 1.00 92.88 182 LYS A O 1
ATOM 1391 N N . ILE A 1 183 ? 1.050 4.360 -10.402 1.00 89.19 183 ILE A N 1
ATOM 1392 C CA . ILE A 1 183 ? 1.780 5.502 -9.848 1.00 89.19 183 ILE A CA 1
ATOM 1393 C C . ILE A 1 183 ? 3.275 5.193 -9.833 1.00 89.19 183 ILE A C 1
ATOM 1395 O O . ILE A 1 183 ? 4.050 5.997 -10.336 1.00 89.19 183 ILE A O 1
ATOM 1399 N N . LEU A 1 184 ? 3.689 4.036 -9.304 1.00 88.31 184 LEU A N 1
ATOM 1400 C CA . LEU A 1 184 ? 5.088 3.601 -9.235 1.00 88.31 184 LEU A CA 1
ATOM 1401 C C . LEU A 1 184 ? 5.738 3.525 -10.624 1.00 88.31 184 LEU A C 1
ATOM 1403 O O . LEU A 1 184 ? 6.862 4.000 -10.794 1.00 88.31 184 LEU A O 1
ATOM 1407 N N . ALA A 1 185 ? 5.025 3.001 -11.623 1.00 88.19 185 ALA A N 1
ATOM 1408 C CA . ALA A 1 185 ? 5.490 2.962 -13.006 1.00 88.19 185 ALA A CA 1
ATOM 1409 C C . ALA A 1 185 ? 5.695 4.371 -13.589 1.00 88.19 185 ALA A C 1
ATOM 1411 O O . ALA A 1 185 ? 6.730 4.626 -14.207 1.00 88.19 185 ALA A O 1
ATOM 1412 N N . GLU A 1 186 ? 4.767 5.301 -13.344 1.00 89.00 186 GLU A N 1
ATOM 1413 C CA . GLU A 1 186 ? 4.897 6.708 -13.745 1.00 89.00 186 GLU A CA 1
ATOM 1414 C C . GLU A 1 186 ? 6.100 7.382 -13.067 1.00 89.00 186 GLU A C 1
ATOM 1416 O O . GLU A 1 186 ? 6.863 8.092 -13.722 1.00 89.00 186 GLU A O 1
ATOM 1421 N N . GLN A 1 187 ? 6.336 7.129 -11.771 1.00 84.81 187 GLN A N 1
ATOM 1422 C CA . GLN A 1 187 ? 7.507 7.698 -11.081 1.00 84.81 187 GLN A CA 1
ATOM 1423 C C . GLN A 1 187 ? 8.814 7.132 -11.630 1.00 84.81 187 GLN A C 1
ATOM 1425 O O . GLN A 1 187 ? 9.802 7.858 -11.712 1.00 84.81 187 GLN A O 1
ATOM 1430 N N . ARG A 1 188 ? 8.829 5.846 -11.999 1.00 84.19 188 ARG A N 1
ATOM 1431 C CA . ARG A 1 188 ? 9.990 5.214 -12.629 1.00 84.19 188 ARG A CA 1
ATOM 1432 C C . ARG A 1 188 ? 10.268 5.828 -13.996 1.00 84.19 188 ARG A C 1
ATOM 1434 O O . ARG A 1 188 ? 11.418 6.127 -14.291 1.00 84.19 188 ARG A O 1
ATOM 1441 N N . ALA A 1 189 ? 9.228 6.037 -14.802 1.00 83.31 189 ALA A N 1
ATOM 1442 C CA . ALA A 1 189 ? 9.353 6.676 -16.108 1.00 83.31 189 ALA A CA 1
ATOM 1443 C C . ALA A 1 189 ? 9.912 8.103 -15.994 1.00 83.31 189 ALA A C 1
ATOM 1445 O O . ALA A 1 189 ? 10.769 8.471 -16.781 1.00 83.31 189 ALA A O 1
ATOM 1446 N N . ALA A 1 190 ? 9.501 8.868 -14.977 1.00 81.38 190 ALA A N 1
ATOM 1447 C CA . ALA A 1 190 ? 9.990 10.229 -14.746 1.00 81.38 190 ALA A CA 1
ATOM 1448 C C . ALA A 1 190 ? 11.453 10.324 -14.257 1.00 81.38 190 ALA A C 1
ATOM 1450 O O . ALA A 1 190 ? 11.998 11.422 -14.203 1.00 81.38 190 ALA A O 1
ATOM 1451 N N . ARG A 1 191 ? 12.075 9.211 -13.839 1.00 77.25 191 ARG A N 1
ATOM 1452 C CA . ARG A 1 191 ? 13.476 9.162 -13.367 1.00 77.25 191 ARG A CA 1
ATOM 1453 C C . ARG A 1 191 ? 14.473 8.732 -14.447 1.00 77.25 191 ARG A C 1
ATOM 1455 O O . ARG A 1 191 ? 15.670 8.733 -14.171 1.00 77.25 191 ARG A O 1
ATOM 1462 N N . ARG A 1 192 ? 13.984 8.295 -15.605 1.00 67.69 192 ARG A N 1
ATOM 1463 C CA . ARG A 1 192 ? 14.789 7.872 -16.756 1.00 67.69 192 ARG A CA 1
ATOM 1464 C C . ARG A 1 192 ? 14.930 9.027 -17.734 1.00 67.69 192 ARG A C 1
ATOM 1466 O O . ARG A 1 192 ? 16.015 9.108 -18.342 1.00 67.69 192 ARG A O 1
#

Sequence (192 aa):
MPDRVGRRPDRRERAPAALLAGEQGRPAGRYGHFPGPERRARHRPDRQGCRPRKKLRGAVRHGLAARRRQPTADGDLAADLKASGLSPEQVQDYLASRRHAAGEDFEVWPENEAALDLWAAVEGRWVFVAQGWAAPMGGMMIEGVPAGLDMQAVAICAAALGQTLDRALLGDLATMEDEALKILAEQRAARR

Solvent-accessible surface area (backbone atoms only — not comparable to full-atom values): 12500 Å² total; per-residue (Å²): 139,81,88,83,86,80,81,77,80,83,86,85,84,80,83,80,89,84,90,80,86,86,80,89,83,88,77,86,74,85,70,76,90,75,83,75,98,73,85,82,79,87,82,87,75,94,73,88,83,79,59,68,66,60,55,46,34,48,50,42,53,50,53,61,54,48,60,76,63,44,68,71,54,54,59,54,46,53,50,51,44,45,75,72,68,49,51,73,66,58,50,49,50,51,53,48,52,48,55,66,70,65,52,76,82,78,85,77,54,80,89,46,47,69,42,50,56,47,41,72,70,38,78,85,44,62,39,66,41,83,48,74,46,80,38,97,86,61,63,76,44,73,45,78,40,77,74,45,71,36,66,68,56,47,54,53,45,29,57,76,70,74,48,78,91,44,75,63,50,52,52,48,42,50,47,28,48,58,43,46,51,52,52,53,52,52,56,54,60,75,73,109

Mean predicted aligned error: 16.94 Å

InterPro domains:
  IPR014915 Bacteriophage TLS, TfmB [PF08809] (103-182)

Secondary structure (DSSP, 8-state):
------PPPP--------------------------------------SS-HHHHHHHHHHHHHHHHTT-HHHHHHHHHHHHHTT--HHHHHHHHHHHHHTT-S-----GGGHHHHHHHHHHTT-EEEEEEEEE-TTSSEEEEEEEEEE-HHHHHHHHHHTT----HHHHHHHHHHHHHHHHHHHHHHHTT-

Foldseek 3Di:
DDDDDDDDDDPPDDDDDDDDDDDDDDDDDDDDDDDDDDDDDDDDDDDPDDDPLVLLLVLLVLVVVLVVVDCVCLVVVLVVCVVVVDDPVVSVVVVVVVVVVSDDPSDDDPVCVLLSQLCVQFVPAFDWDWDWDADPVGDIDIDTAGPFTDVVSSVVSCVVVVHDDDPVSVVSNVSSGVSNSVVSVVVVVVVD

Radius of gyration: 24.96 Å; Cα contacts (8 Å, |Δi|>4): 106; chains: 1; bounding box: 55×101×50 Å

pLDDT: mean 71.96, std 20.83, range [31.97, 96.0]